Protein 5H6Z (pdb70)

Sequence (243 aa):
RIPVIRSPLEIRDTERKGRGVFALEPIPAQTCIEISPVLMFSKEEYEQHGQYTVLNEYTYVWSEGKQGLALGLGSMFNHDRHPNVYWKKDNRNNYISYYTLREIKTNEELCISYGDHLWFEDEAGHMTSMRIPVIRSPLEIRDTERKGRGVFALEPIPAQTCIEISPVLMFSKEEYEQHGQYTVLNEYTYVWSEGKQGLALGLGSMFNHDRHPNVYWKKDNRNNYISYYTLREIKTNEELCIS

Nearest PDB structures (foldseek):
  5ww0-assembly1_A  TM=1.005E+00  e=1.603E-22  Schizosaccharomyces pombe 972h-
  5ww0-assembly1_B  TM=9.669E-01  e=3.068E-19  Schizosaccharomyces pombe 972h-
  3kmj-assembly1_A  TM=9.095E-01  e=1.273E-08  Paramecium bursaria Chlorella virus 1
  3kma-assembly1_B  TM=8.980E-01  e=4.568E-08  Paramecium bursaria Chlorella virus 1
  2w5y-assembly1_A  TM=7.403E-01  e=9.181E-07  Homo sapiens

Solvent-accessible surface area: 12483 Å² total; per-residue (Å²): 154,14,68,40,58,161,14,31,2,7,4,35,15,38,106,173,159,33,54,3,0,34,0,78,85,80,3,88,53,131,42,32,0,8,40,0,3,0,4,36,0,48,129,116,32,26,98,90,40,0,63,118,4,38,0,95,99,72,22,13,56,0,13,134,35,56,24,0,0,0,0,9,8,1,11,10,7,56,77,55,202,146,36,6,3,65,15,85,1,6,58,206,44,47,27,0,3,0,42,0,91,94,83,0,121,63,89,34,51,0,12,9,45,154,43,63,58,90,152,19,81,67,156,166,74,177,104,55,84,55,141,27,73,30,57,50,12,34,6,28,5,64,102,13,156,193,78,30,64,0,0,25,0,67,93,76,4,85,49,127,52,33,2,13,52,0,2,2,14,36,0,48,101,115,26,22,80,100,40,0,63,125,8,30,0,76,126,60,24,23,110,11,50,142,36,52,25,0,0,0,6,8,40,3,11,6,9,17,124,61,216,143,42,6,3,78,79,124,68,54,94,186,34,46,10,0,18,0,53,0,82,95,102,0,135,77,92,32,33,0,5,2,80

Structure (mmCIF, N/CA/C/O backbone):
data_5H6Z
#
_entry.id   5H6Z
#
_cell.length_a   66.181
_cell.length_b   66.181
_cell.length_c   257.699
_cell.angle_alpha   90.00
_cell.angle_beta   90.00
_cell.angle_gamma   120.00
#
_symmetry.space_group_name_H-M   'P 65 2 2'
#
loop_
_entity.id
_entity.type
_entity.pdbx_description
1 polymer 'SET domain-containing protein 7'
2 non-polymer 'SULFATE ION'
3 non-polymer 'AMMONIUM ION'
4 non-polymer DI(HYDROXYETHYL)ETHER
5 water water
#
loop_
_atom_site.group_PDB
_atom_site.id
_atom_site.type_symbol
_atom_site.label_atom_id
_atom_site.label_alt_id
_atom_site.label_comp_id
_atom_site.label_asym_id
_atom_site.label_entity_id
_atom_site.label_seq_id
_atom_site.pdbx_PDB_ins_code
_atom_site.Cartn_x
_atom_site.Cartn_y
_atom_site.Cartn_z
_atom_site.occupancy
_atom_site.B_iso_or_equiv
_atom_site.auth_seq_id
_atom_site.auth_comp_id
_atom_site.auth_asym_id
_atom_site.auth_atom_id
_atom_site.pdbx_PDB_model_num
ATOM 1 N N . ARG A 1 8 ? -10.549 23.564 40.425 1.00 71.90 2 ARG A N 1
ATOM 2 C CA . ARG A 1 8 ? -10.434 24.001 39.010 1.00 66.73 2 ARG A CA 1
ATOM 3 C C . ARG A 1 8 ? -9.166 23.433 38.329 1.00 55.13 2 ARG A C 1
ATOM 4 O O . ARG A 1 8 ? -9.193 23.265 37.120 1.00 53.74 2 ARG A O 1
ATOM 12 N N . ILE A 1 9 ? -8.074 23.136 39.073 1.00 50.13 3 ILE A N 1
ATOM 13 C CA . ILE A 1 9 ? -6.855 22.433 38.481 1.00 44.22 3 ILE A CA 1
ATOM 14 C C . ILE A 1 9 ? -6.235 21.264 39.331 1.00 45.43 3 ILE A C 1
ATOM 15 O O . ILE A 1 9 ? -5.367 21.497 40.235 1.00 32.85 3 ILE A O 1
ATOM 20 N N . PRO A 1 10 ? -6.626 19.999 39.023 1.00 50.68 4 PRO A N 1
ATOM 21 C CA . PRO A 1 10 ? -6.055 18.839 39.756 1.00 54.82 4 PRO A CA 1
ATOM 22 C C . PRO A 1 10 ? -4.656 18.379 39.295 1.00 66.94 4 PRO A C 1
ATOM 23 O O . PRO A 1 10 ? -4.134 18.875 38.276 1.00 64.71 4 PRO A O 1
ATOM 27 N N . VAL A 1 11 ? -4.097 17.405 40.035 1.00 72.31 5 VAL A N 1
ATOM 28 C CA . VAL A 1 11 ? -2.929 16.593 39.589 1.00 72.89 5 VAL A CA 1
ATOM 29 C C . VAL A 1 11 ? -3.158 15.819 38.231 1.00 76.56 5 VAL A C 1
ATOM 30 O O . VAL A 1 11 ? -4.218 15.187 37.999 1.00 65.56 5 VAL A O 1
ATOM 34 N N . ILE A 1 12 ? -2.160 15.897 37.333 1.00 85.10 6 ILE A N 1
ATOM 35 C CA . ILE A 1 12 ? -2.226 15.255 35.989 1.00 86.96 6 ILE A CA 1
ATOM 36 C C . ILE A 1 12 ? -1.687 13.810 36.058 1.00 99.48 6 ILE A C 1
ATOM 37 O O . ILE A 1 12 ? -2.357 12.873 35.570 1.00 109.55 6 ILE A O 1
ATOM 42 N N . ARG A 1 13 ? -0.508 13.660 36.683 1.00 93.54 7 ARG A N 1
ATOM 43 C CA . ARG A 1 13 ? 0.120 12.358 37.056 1.00 83.29 7 ARG A CA 1
ATOM 44 C C . ARG A 1 13 ? 0.895 11.693 35.877 1.00 75.42 7 ARG A C 1
ATOM 45 O O . ARG A 1 13 ? 0.958 10.468 35.751 1.00 72.23 7 ARG A O 1
ATOM 53 N N . SER A 1 14 ? 1.531 12.541 35.054 1.00 72.11 8 SER A N 1
ATOM 54 C CA . SER A 1 14 ? 2.316 12.130 33.859 1.00 55.92 8 SER A CA 1
ATOM 55 C C . SER A 1 14 ? 3.810 11.780 34.187 1.00 50.11 8 SER A C 1
ATOM 56 O O . SER A 1 14 ? 4.385 12.284 35.219 1.00 46.65 8 SER A O 1
ATOM 59 N N . PRO A 1 15 ? 4.440 10.924 33.322 1.00 43.03 9 PRO A N 1
ATOM 60 C CA . PRO A 1 15 ? 5.755 10.306 33.453 1.00 37.58 9 PRO A CA 1
ATOM 61 C C . PRO A 1 15 ? 6.853 11.177 32.797 1.00 33.89 9 PRO A C 1
ATOM 62 O O . PRO A 1 15 ? 7.571 10.814 31.795 1.00 31.69 9 PRO A O 1
ATOM 66 N N . LEU A 1 16 ? 6.987 12.316 33.457 1.00 30.93 10 LEU A N 1
ATOM 67 C CA . LEU A 1 16 ? 7.937 13.353 33.161 1.00 34.23 10 LEU A CA 1
ATOM 68 C C . LEU A 1 16 ? 8.950 13.416 34.305 1.00 31.58 10 LEU A C 1
ATOM 69 O O . LEU A 1 16 ? 8.606 13.095 35.424 1.00 30.37 10 LEU A O 1
ATOM 74 N N . GLU A 1 17 ? 10.162 13.869 33.991 1.00 32.13 11 GLU A N 1
ATOM 75 C CA . GLU A 1 17 ? 11.118 14.368 34.985 1.00 30.83 11 GLU A CA 1
ATOM 76 C C . GLU A 1 17 ? 11.720 15.687 34.464 1.00 27.73 11 GLU A C 1
ATOM 77 O O . GLU A 1 17 ? 11.717 15.951 33.270 1.00 23.26 11 GLU A O 1
ATOM 83 N N . ILE A 1 18 ? 12.306 16.469 35.360 1.00 22.98 12 ILE A N 1
ATOM 84 C CA . ILE A 1 18 ? 13.125 17.581 34.979 1.00 23.76 12 ILE A CA 1
ATOM 85 C C . ILE A 1 18 ? 14.559 17.066 34.929 1.00 23.80 12 ILE A C 1
ATOM 86 O O . ILE A 1 18 ? 15.022 16.376 35.828 1.00 25.78 12 ILE A O 1
ATOM 91 N N . ARG A 1 19 ? 15.283 17.455 33.904 1.00 22.24 13 ARG A N 1
ATOM 92 C CA . ARG A 1 19 ? 16.692 17.324 33.918 1.00 22.89 13 ARG A CA 1
ATOM 93 C C . ARG A 1 19 ? 17.288 18.697 33.996 1.00 23.95 13 ARG A C 1
ATOM 94 O O . ARG A 1 19 ? 16.817 19.659 33.375 1.00 23.30 13 ARG A O 1
ATOM 102 N N . ASP A 1 20 ? 18.349 18.783 34.773 1.00 23.19 14 ASP A N 1
ATOM 103 C CA . ASP A 1 20 ? 18.894 20.048 35.232 1.00 22.55 14 ASP A CA 1
ATOM 104 C C . ASP A 1 20 ? 20.382 19.859 35.219 1.00 27.81 14 ASP A C 1
ATOM 105 O O . ASP A 1 20 ? 20.913 19.126 36.060 1.00 27.63 14 ASP A O 1
ATOM 110 N N . THR A 1 21 ? 21.033 20.502 34.243 1.00 27.94 15 THR A N 1
ATOM 111 C CA . THR A 1 21 ? 22.434 20.370 33.929 1.00 30.82 15 THR A CA 1
ATOM 112 C C . THR A 1 21 ? 23.122 21.706 34.008 1.00 33.63 15 THR A C 1
ATOM 113 O O . THR A 1 21 ? 22.493 22.778 33.790 1.00 32.09 15 THR A O 1
ATOM 117 N N . GLU A 1 22 ? 24.392 21.641 34.391 1.00 35.64 16 GLU A N 1
ATOM 118 C CA . GLU A 1 22 ? 25.273 22.817 34.434 1.00 44.37 16 GLU A CA 1
ATOM 119 C C . GLU A 1 22 ? 25.316 23.498 33.104 1.00 41.04 16 GLU A C 1
ATOM 120 O O . GLU A 1 22 ? 25.263 24.705 33.028 1.00 42.09 16 GLU A O 1
ATOM 126 N N . ARG A 1 23 ? 25.418 22.677 32.075 1.00 49.11 17 ARG A N 1
ATOM 127 C CA . ARG A 1 23 ? 25.535 23.131 30.708 1.00 60.02 17 ARG A CA 1
ATOM 128 C C . ARG A 1 23 ? 24.271 23.903 30.232 1.00 58.48 17 ARG A C 1
ATOM 129 O O . ARG A 1 23 ? 24.262 25.145 30.186 1.00 56.58 17 ARG A O 1
ATOM 137 N N . LYS A 1 24 ? 23.203 23.145 30.016 1.00 47.10 18 LYS A N 1
ATOM 138 C CA . LYS A 1 24 ? 22.041 23.548 29.271 1.00 46.13 18 LYS A CA 1
ATOM 139 C C . LYS A 1 24 ? 20.900 24.107 30.097 1.00 40.55 18 LYS A C 1
ATOM 140 O O . LYS A 1 24 ? 19.870 24.485 29.545 1.00 47.90 18 LYS A O 1
ATOM 146 N N . GLY A 1 25 ? 21.073 24.177 31.408 1.00 31.72 19 GLY A N 1
ATOM 147 C CA . GLY A 1 25 ? 19.966 24.420 32.331 1.00 29.03 19 GLY A CA 1
ATOM 148 C C . GLY A 1 25 ? 18.947 23.308 32.434 1.00 25.32 19 GLY A C 1
ATOM 149 O O . GLY A 1 25 ? 19.268 22.107 32.308 1.00 24.59 19 GLY A O 1
ATOM 150 N N . ARG A 1 26 ? 17.688 23.716 32.569 1.00 23.80 20 ARG A N 1
ATOM 151 C CA . ARG A 1 26 ? 16.603 22.806 32.852 1.00 23.72 20 ARG A CA 1
ATOM 152 C C . ARG A 1 26 ? 15.763 22.404 31.617 1.00 22.38 20 ARG A C 1
ATOM 153 O O . ARG A 1 26 ? 15.587 23.195 30.702 1.00 19.88 20 ARG A O 1
ATOM 161 N N . GLY A 1 27 ? 15.177 21.224 31.640 1.00 19.94 21 GLY A N 1
ATOM 162 C CA . GLY A 1 27 ? 14.351 20.686 30.526 1.00 18.05 21 GLY A CA 1
ATOM 163 C C . GLY A 1 27 ? 13.461 19.592 31.045 1.00 19.17 21 GLY A C 1
ATOM 164 O O . GLY A 1 27 ? 13.691 19.091 32.144 1.00 20.65 21 GLY A O 1
ATOM 165 N N . VAL A 1 28 ? 12.404 19.301 30.315 1.00 18.39 22 VAL A N 1
ATOM 166 C CA . VAL A 1 28 ? 11.374 18.329 30.686 1.00 20.94 22 VAL A CA 1
ATOM 167 C C . VAL A 1 28 ? 11.578 17.122 29.736 1.00 20.40 22 VAL A C 1
ATOM 168 O O . VAL A 1 28 ? 11.679 17.297 28.512 1.00 21.00 22 VAL A O 1
ATOM 172 N N . PHE A 1 29 ? 11.649 15.939 30.318 1.00 20.67 23 PHE A N 1
ATOM 173 C CA . PHE A 1 29 ? 12.020 14.708 29.625 1.00 22.13 23 PHE A CA 1
ATOM 174 C C . PHE A 1 29 ? 11.051 13.588 29.938 1.00 24.49 23 PHE A C 1
ATOM 175 O O . PHE A 1 29 ? 10.458 13.555 30.985 1.00 23.88 23 PHE A O 1
ATOM 183 N N . ALA A 1 30 ? 10.846 12.705 28.946 1.00 29.70 24 ALA A N 1
ATOM 184 C CA . ALA A 1 30 ? 9.942 11.597 29.071 1.00 29.51 24 ALA A CA 1
ATOM 185 C C . ALA A 1 30 ? 10.639 10.428 29.834 1.00 29.57 24 ALA A C 1
ATOM 186 O O . ALA A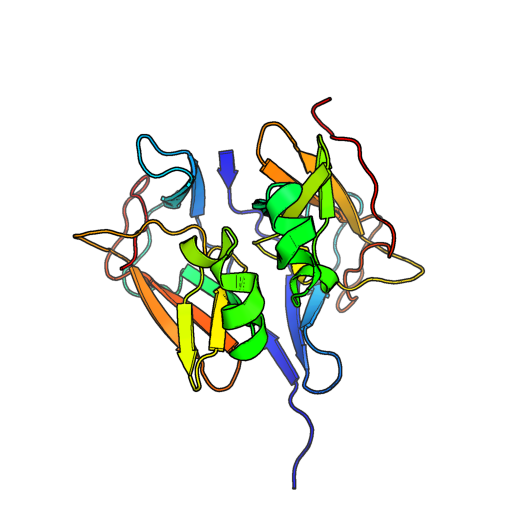 1 30 ? 11.706 9.936 29.391 1.00 30.82 24 ALA A O 1
ATOM 188 N N . LEU A 1 31 ? 9.983 9.979 30.893 1.00 32.71 25 LEU A N 1
ATOM 189 C CA . LEU A 1 31 ? 10.437 8.770 31.620 1.00 40.57 25 LEU A CA 1
ATOM 190 C C . LEU A 1 31 ? 10.179 7.484 30.807 1.00 46.37 25 LEU A C 1
ATOM 191 O O . LEU A 1 31 ? 10.952 6.514 30.879 1.00 44.65 25 LEU A O 1
ATOM 196 N N . GLU A 1 32 ? 9.108 7.508 30.032 1.00 45.40 26 GLU A N 1
ATOM 197 C CA . GLU A 1 32 ? 8.607 6.349 29.314 1.00 45.63 26 GLU A CA 1
ATOM 198 C C . GLU A 1 32 ? 7.785 6.815 28.110 1.00 46.59 26 GLU A C 1
ATOM 199 O O . GLU A 1 32 ? 7.465 8.002 28.048 1.00 39.85 26 GLU A O 1
ATOM 205 N N . PRO A 1 33 ? 7.413 5.887 27.184 1.00 46.81 27 PRO A N 1
ATOM 206 C CA . PRO A 1 33 ? 6.684 6.312 25.996 1.00 45.45 27 PRO A CA 1
ATOM 207 C C . PRO A 1 33 ? 5.380 7.028 26.349 1.00 36.10 27 PRO A C 1
ATOM 208 O O . PRO A 1 33 ? 4.727 6.612 27.276 1.00 36.28 27 PRO A O 1
ATOM 212 N N . ILE A 1 34 ? 5.035 8.111 25.638 1.00 35.57 28 ILE A N 1
ATOM 213 C CA . ILE A 1 34 ? 3.763 8.827 25.883 1.00 32.75 28 ILE A CA 1
ATOM 214 C C . ILE A 1 34 ? 2.928 8.865 24.609 1.00 30.56 28 ILE A C 1
ATOM 215 O O . ILE A 1 34 ? 3.456 9.224 23.560 1.00 30.34 28 ILE A O 1
ATOM 220 N N . PRO A 1 35 ? 1.646 8.506 24.691 1.00 33.89 29 PRO A N 1
ATOM 221 C CA . PRO A 1 35 ? 0.796 8.567 23.467 1.00 33.91 29 PRO A CA 1
ATOM 222 C C . PRO A 1 35 ? 0.573 9.975 22.963 1.00 33.76 29 PRO A C 1
ATOM 223 O O . PRO A 1 35 ? 0.559 10.936 23.751 1.00 30.78 29 PRO A O 1
ATOM 227 N N . ALA A 1 36 ? 0.368 10.066 21.658 1.00 32.15 30 ALA A N 1
ATOM 228 C CA . ALA A 1 36 ? -0.003 11.301 21.021 1.00 33.40 30 ALA A CA 1
ATOM 229 C C . ALA A 1 36 ? -1.256 11.907 21.672 1.00 32.83 30 ALA A C 1
ATOM 230 O O . ALA A 1 36 ? -2.191 11.183 22.107 1.00 32.25 30 ALA A O 1
ATOM 232 N N . GLN A 1 37 ? -1.264 13.241 21.688 1.00 29.72 31 GLN A N 1
ATOM 233 C CA . GLN A 1 37 ? -2.365 14.055 22.241 1.00 34.36 31 GLN A CA 1
ATOM 234 C C . GLN A 1 37 ? -2.746 13.814 23.695 1.00 31.45 31 GLN A C 1
ATOM 235 O O . GLN A 1 37 ? -3.895 14.009 24.087 1.00 33.40 31 GLN A O 1
ATOM 241 N N . THR A 1 38 ? -1.767 13.408 24.474 1.00 31.18 32 THR A N 1
ATOM 242 C CA . THR A 1 38 ? -1.908 13.247 25.910 1.00 31.82 32 THR A CA 1
ATOM 243 C C . THR A 1 38 ? -1.644 14.619 26.564 1.00 29.44 32 THR A C 1
ATOM 244 O O . THR A 1 38 ? -0.607 15.227 26.299 1.00 25.65 32 THR A O 1
ATOM 248 N N . CYS A 1 39 ? -2.565 15.079 27.396 1.00 26.43 33 CYS A N 1
ATOM 249 C CA . CYS A 1 39 ? -2.337 16.265 28.240 1.00 28.31 33 CYS A CA 1
ATOM 250 C C . CYS A 1 39 ? -1.253 15.928 29.264 1.00 28.64 33 CYS A C 1
ATOM 251 O O . CYS A 1 39 ? -1.483 15.081 30.135 1.00 31.41 33 CYS A O 1
ATOM 254 N N . ILE A 1 40 ? -0.071 16.525 29.154 1.00 22.40 34 ILE A N 1
ATOM 255 C CA . ILE A 1 40 ? 1.007 16.200 30.082 1.00 23.41 34 ILE A CA 1
ATOM 256 C C . ILE A 1 40 ? 1.181 17.192 31.235 1.00 22.69 34 ILE A C 1
ATOM 257 O O . ILE A 1 40 ? 1.941 16.929 32.138 1.00 23.49 34 ILE A O 1
ATOM 262 N N . GLU A 1 41 ? 0.537 18.356 31.149 1.00 22.63 35 GLU A N 1
ATOM 263 C CA . GLU A 1 41 ? 0.691 19.429 32.138 1.00 20.44 35 GLU A CA 1
ATOM 264 C C . GLU A 1 41 ? -0.418 20.469 32.009 1.00 21.19 35 GLU A C 1
ATOM 265 O O . GLU A 1 41 ? -0.948 20.750 30.900 1.00 19.91 35 GLU A O 1
ATOM 271 N N . ILE A 1 42 ? -0.868 20.966 33.165 1.00 20.93 36 ILE A N 1
ATOM 272 C CA . ILE A 1 42 ? -1.787 22.104 33.205 1.00 21.62 36 ILE A CA 1
ATOM 273 C C . ILE A 1 42 ? -1.181 23.116 34.180 1.00 21.17 36 ILE A C 1
ATOM 274 O O . ILE A 1 42 ? -1.080 22.885 35.381 1.00 21.11 36 ILE A O 1
ATOM 279 N N . SER A 1 43 ? -0.730 24.246 33.658 1.00 17.86 37 SER A N 1
ATOM 280 C CA . SER A 1 43 ? 0.080 25.163 34.429 1.00 17.13 37 SER A CA 1
ATOM 281 C C . SER A 1 43 ? -0.797 26.362 34.764 1.00 17.85 37 SER A C 1
ATOM 282 O O . SER A 1 43 ? -1.241 27.077 33.857 1.00 17.21 37 SER A O 1
ATOM 285 N N . PRO A 1 44 ? -0.979 26.667 36.047 1.00 18.75 38 PRO A N 1
ATOM 286 C CA . PRO A 1 44 ? -1.520 27.990 36.360 1.00 19.45 38 PRO A CA 1
ATOM 287 C C . PRO A 1 44 ? -0.661 29.128 35.897 1.00 18.05 38 PRO A C 1
ATOM 288 O O . PRO A 1 44 ? 0.546 29.024 35.963 1.00 16.60 38 PRO A O 1
ATOM 292 N N . VAL A 1 45 ? -1.299 30.230 35.532 1.00 17.48 39 VAL A N 1
ATOM 293 C CA . VAL A 1 45 ? -0.585 31.398 35.040 1.00 16.48 39 VAL A CA 1
ATOM 294 C C . VAL A 1 45 ? -0.464 32.510 36.096 1.00 16.88 39 VAL A C 1
ATOM 295 O O . VAL A 1 45 ? -1.452 32.875 36.752 1.00 15.66 39 VAL A O 1
ATOM 299 N N . LEU A 1 46 ? 0.734 33.058 36.244 1.00 15.50 40 LEU A N 1
ATOM 300 C CA . LEU A 1 46 ? 0.885 34.332 36.913 1.00 16.82 40 LEU A CA 1
ATOM 301 C C . LEU A 1 46 ? 0.749 35.471 35.899 1.00 16.75 40 LEU A C 1
ATOM 302 O O . LEU A 1 46 ? 1.573 35.586 34.975 1.00 13.40 40 LEU A O 1
ATOM 307 N N . MET A 1 47 ? -0.272 36.320 36.062 1.00 15.94 41 MET A N 1
ATOM 308 C CA . MET A 1 47 ? -0.539 37.369 35.092 1.00 15.70 41 MET A CA 1
ATOM 309 C C . MET A 1 47 ? 0.097 38.690 35.447 1.00 16.53 41 MET A C 1
ATOM 310 O O . MET A 1 47 ? -0.048 39.158 36.571 1.00 16.62 41 MET A O 1
ATOM 315 N N . PHE A 1 48 ? 0.726 39.328 34.458 1.00 16.01 42 PHE A N 1
ATOM 316 C CA . PHE A 1 48 ? 1.259 40.692 34.533 1.00 16.44 42 PHE A CA 1
ATOM 317 C C . PHE A 1 48 ? 0.378 41.594 33.657 1.00 17.82 42 PHE A C 1
ATOM 318 O O . PHE A 1 48 ? -0.070 41.207 32.578 1.00 15.49 42 PHE A O 1
ATOM 326 N N . SER A 1 49 ? 0.088 42.801 34.152 1.00 18.12 43 SER A N 1
ATOM 327 C CA . SER A 1 49 ? -0.584 43.773 33.351 1.00 17.45 43 SER A CA 1
ATOM 328 C C . SER A 1 49 ? 0.363 44.163 32.217 1.00 16.83 43 SER A C 1
ATOM 329 O O . SER A 1 49 ? 1.585 44.095 32.305 1.00 16.39 43 SER A O 1
ATOM 332 N N . LYS A 1 50 ? -0.233 44.692 31.178 1.00 16.05 44 LYS A N 1
ATOM 333 C CA . LYS A 1 50 ? 0.498 45.160 30.046 1.00 18.90 44 LYS A CA 1
ATOM 334 C C . LYS A 1 50 ? 1.448 46.200 30.507 1.00 15.79 44 LYS A C 1
ATOM 335 O O . LYS A 1 50 ? 2.598 46.178 30.152 1.00 17.04 44 LYS A O 1
ATOM 341 N N . GLU A 1 51 ? 0.968 47.172 31.284 1.00 16.42 45 GLU A N 1
ATOM 342 C CA . GLU A 1 51 ? 1.847 48.272 31.707 1.00 17.25 45 GLU A CA 1
ATOM 343 C C . GLU A 1 51 ? 3.018 47.814 32.570 1.00 15.93 45 GLU A C 1
ATOM 344 O O . GLU A 1 51 ? 4.092 48.257 32.394 1.00 17.56 45 GLU A O 1
ATOM 350 N N . GLU A 1 52 ? 2.783 46.963 33.531 1.00 16.40 46 GLU A N 1
ATOM 351 C CA . GLU A 1 52 ? 3.866 46.516 34.368 1.00 17.35 46 GLU A CA 1
ATOM 352 C C . GLU A 1 52 ? 4.881 45.643 33.602 1.00 16.44 46 GLU A C 1
ATOM 353 O O . GLU A 1 52 ? 6.055 45.666 33.947 1.00 16.22 46 GLU A O 1
ATOM 359 N N . TYR A 1 53 ? 4.445 44.886 32.605 1.00 14.67 47 TYR A N 1
ATOM 360 C CA . TYR A 1 53 ? 5.412 44.087 31.841 1.00 15.23 47 TYR A CA 1
ATOM 361 C C . TYR A 1 53 ? 6.230 45.002 30.906 1.00 14.72 47 TYR A C 1
ATOM 362 O O . TYR A 1 53 ? 7.465 44.893 30.824 1.00 15.04 47 TYR A O 1
ATOM 371 N N . GLU A 1 54 ? 5.557 45.985 30.286 1.00 15.38 48 GLU A N 1
ATOM 372 C CA . GLU A 1 54 ? 6.248 46.954 29.399 1.00 17.43 48 GLU A CA 1
ATOM 373 C C . GLU A 1 54 ? 7.225 47.821 30.180 1.00 16.10 48 GLU A C 1
ATOM 374 O O . GLU A 1 54 ? 8.350 48.101 29.702 1.00 14.17 48 GLU A O 1
ATOM 380 N N . GLN A 1 55 ? 6.776 48.314 31.338 1.00 15.46 49 GLN A N 1
ATOM 381 C CA . GLN A 1 55 ? 7.679 49.166 32.143 1.00 16.46 49 GLN A CA 1
ATOM 382 C C . GLN A 1 55 ? 8.766 48.405 32.847 1.00 17.36 49 GLN A C 1
ATOM 383 O O . GLN A 1 55 ? 9.852 48.951 33.020 1.00 16.79 49 GLN A O 1
ATOM 389 N N . HIS A 1 56 ? 8.492 47.168 33.283 1.00 15.61 50 HIS A N 1
ATOM 390 C CA . HIS A 1 56 ? 9.433 46.473 34.177 1.00 17.00 50 HIS A CA 1
ATOM 391 C C . HIS A 1 56 ? 9.713 44.974 33.888 1.00 16.63 50 HIS A C 1
ATOM 392 O O . HIS A 1 56 ? 10.862 44.577 33.736 1.00 16.31 50 HIS A O 1
ATOM 399 N N . GLY A 1 57 ? 8.646 44.183 33.770 1.00 15.91 51 GLY A N 1
ATOM 400 C CA . GLY A 1 57 ? 8.733 42.759 33.614 1.00 16.33 51 GLY A CA 1
ATOM 401 C C . GLY A 1 57 ? 9.608 42.307 32.450 1.00 15.61 51 GLY A 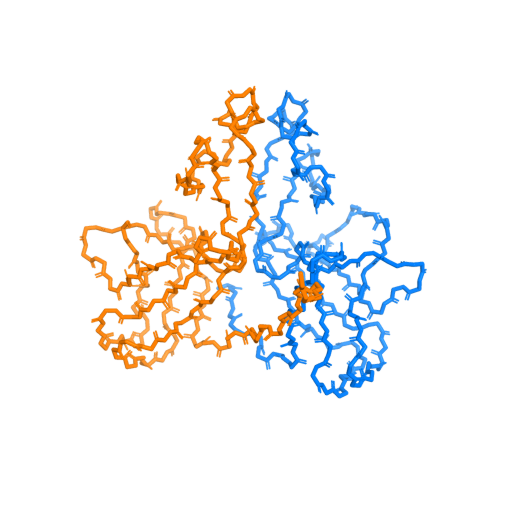C 1
ATOM 402 O O . GLY A 1 57 ? 10.418 41.360 32.601 1.00 14.50 51 GLY A O 1
ATOM 403 N N . GLN A 1 58 ? 9.500 43.011 31.328 1.00 15.77 52 GLN A N 1
ATOM 404 C CA . GLN A 1 58 ? 10.307 42.690 30.119 1.00 17.81 52 GLN A CA 1
ATOM 405 C C . GLN A 1 58 ? 11.796 42.847 30.284 1.00 18.09 52 GLN A C 1
ATOM 406 O O . GLN A 1 58 ? 12.586 42.236 29.531 1.00 14.53 52 GLN A O 1
ATOM 412 N N . TYR A 1 59 ? 12.224 43.580 31.317 1.00 16.80 53 TYR A N 1
ATOM 413 C CA . TYR A 1 59 ? 13.627 43.826 31.515 1.00 15.81 53 TYR A CA 1
ATOM 414 C C . TYR A 1 59 ? 14.178 42.915 32.550 1.00 19.34 53 TYR A C 1
ATOM 415 O O . TYR A 1 59 ? 15.230 43.197 33.109 1.00 19.52 53 TYR A O 1
ATOM 424 N N . THR A 1 60 ? 13.450 41.840 32.863 1.00 18.97 54 THR A N 1
ATOM 425 C CA . THR A 1 60 ? 13.922 40.787 33.741 1.00 19.44 54 THR A CA 1
ATOM 426 C C . THR A 1 60 ? 14.069 39.479 33.000 1.00 16.46 54 THR A C 1
ATOM 427 O O . THR A 1 60 ? 13.635 39.381 31.880 1.00 16.44 54 THR A O 1
ATOM 431 N N . VAL A 1 61 ? 14.500 38.443 33.695 1.00 16.10 55 VAL A N 1
ATOM 432 C CA . VAL A 1 61 ? 14.529 37.155 33.098 1.00 17.62 55 VAL A CA 1
ATOM 433 C C . VAL A 1 61 ? 13.150 36.630 32.747 1.00 17.45 55 VAL A C 1
ATOM 434 O O . VAL A 1 61 ? 13.062 35.647 32.036 1.00 16.03 55 VAL A O 1
ATOM 438 N N . LEU A 1 62 ? 12.059 37.233 33.224 1.00 16.92 56 LEU A N 1
ATOM 439 C CA . LEU A 1 62 ? 10.734 36.873 32.695 1.00 17.83 56 LEU A CA 1
ATOM 440 C C . LEU A 1 62 ? 10.680 36.851 31.184 1.00 18.25 56 LEU A C 1
ATOM 441 O O . LEU A 1 62 ? 9.898 36.041 30.583 1.00 17.09 56 LEU A O 1
ATOM 446 N N . ASN A 1 63 ? 11.492 37.708 30.522 1.00 19.09 57 ASN A N 1
ATOM 447 C CA . ASN A 1 63 ? 11.478 37.775 29.060 1.00 20.10 57 ASN A CA 1
ATOM 448 C C . ASN A 1 63 ? 11.870 36.501 28.347 1.00 17.53 57 ASN A C 1
ATOM 449 O O . ASN A 1 63 ? 11.567 36.395 27.187 1.00 17.87 57 ASN A O 1
ATOM 454 N N . GLU A 1 64 ? 12.475 35.553 29.043 1.00 16.21 58 GLU A N 1
ATOM 455 C CA . GLU A 1 64 ? 12.824 34.256 28.489 1.00 16.56 58 GLU A CA 1
ATOM 456 C C . GLU A 1 64 ? 11.655 33.352 28.431 1.00 17.95 58 GLU A C 1
ATOM 457 O O . GLU A 1 64 ? 11.701 32.441 27.665 1.00 18.41 58 GLU A O 1
ATOM 463 N N . TYR A 1 65 ? 10.600 33.562 29.233 1.00 16.52 59 TYR A N 1
ATOM 464 C CA . TYR A 1 65 ? 9.655 32.516 29.459 1.00 16.42 59 TYR A CA 1
ATOM 465 C C . TYR A 1 65 ? 8.206 32.855 29.216 1.00 17.10 59 TYR A C 1
ATOM 466 O O . TYR A 1 65 ? 7.415 31.949 28.972 1.00 17.46 59 TYR A O 1
ATOM 475 N N . THR A 1 66 ? 7.844 34.123 29.245 1.00 14.30 60 THR A N 1
ATOM 476 C CA . THR A 1 66 ? 6.425 34.507 29.325 1.00 14.93 60 THR A CA 1
ATOM 477 C C . THR A 1 66 ? 5.725 34.344 27.995 1.00 14.54 60 THR A C 1
ATOM 478 O O . THR A 1 66 ? 6.349 34.241 26.955 1.00 13.06 60 THR A O 1
ATOM 482 N N . TYR A 1 67 ? 4.395 34.271 28.085 1.00 13.90 61 TYR A N 1
ATOM 483 C CA . TYR A 1 67 ? 3.519 34.154 26.953 1.00 13.73 61 TYR A CA 1
ATOM 484 C C . TYR A 1 67 ? 2.673 35.385 26.819 1.00 14.89 61 TYR A C 1
ATOM 485 O O . TYR A 1 67 ? 2.238 35.942 27.837 1.00 16.05 61 TYR A O 1
ATOM 494 N N . VAL A 1 68 ? 2.307 35.752 25.610 1.00 14.37 62 VAL A N 1
ATOM 495 C CA . VAL A 1 68 ? 1.378 36.849 25.389 1.00 14.90 62 VAL A CA 1
ATOM 496 C C . VAL A 1 68 ? -0.049 36.458 25.857 1.00 16.95 62 VAL A C 1
ATOM 497 O O . VAL A 1 68 ? -0.497 35.287 25.684 1.00 15.55 62 VAL A O 1
ATOM 501 N N . TRP A 1 69 ? -0.757 37.423 26.461 1.00 16.08 63 TRP A N 1
ATOM 502 C CA . TRP A 1 69 ? -2.150 37.161 26.859 1.00 17.97 63 TRP A CA 1
ATOM 503 C C . TRP A 1 69 ? -3.109 38.207 26.298 1.00 18.84 63 TRP A C 1
ATOM 504 O O . TRP A 1 69 ? -2.707 39.088 25.603 1.00 17.33 63 TRP A O 1
ATOM 515 N N . SER A 1 70 ? -4.382 38.077 26.595 1.00 21.54 64 SER A N 1
ATOM 516 C CA . SER A 1 70 ? -5.358 39.029 26.054 1.00 23.99 64 SER A CA 1
ATOM 517 C C . SER A 1 70 ? -5.103 40.366 26.583 1.00 24.06 64 SER A C 1
ATOM 518 O O . SER A 1 70 ? -4.540 40.512 27.705 1.00 21.05 64 SER A O 1
ATOM 521 N N . GLU A 1 71 ? -5.510 41.346 25.760 1.00 26.11 65 GLU A N 1
ATOM 522 C CA . GLU A 1 71 ? -5.316 42.788 25.963 1.00 30.44 65 GLU A CA 1
ATOM 523 C C . GLU A 1 71 ? -3.863 43.235 26.237 1.00 28.41 65 GLU A C 1
ATOM 524 O O . GLU A 1 71 ? -3.600 44.240 26.894 1.00 26.67 65 GLU A O 1
ATOM 530 N N . GLY A 1 72 ? -2.929 42.473 25.698 1.00 26.97 66 GLY A N 1
ATOM 531 C CA . GLY A 1 72 ? -1.508 42.751 25.867 1.00 24.05 66 GLY A CA 1
ATOM 532 C C . GLY A 1 72 ? -0.949 42.490 27.248 1.00 22.08 66 GLY A C 1
ATOM 533 O O . GLY A 1 72 ? 0.220 42.842 27.523 1.00 22.48 66 GLY A O 1
ATOM 534 N N . LYS A 1 73 ? -1.738 41.842 28.119 1.00 19.82 67 LYS A N 1
ATOM 535 C CA . LYS A 1 73 ? -1.206 41.279 29.365 1.00 18.46 67 LYS A CA 1
ATOM 536 C C . LYS A 1 73 ? -0.185 40.197 29.024 1.00 17.11 67 LYS A C 1
ATOM 537 O O . LYS A 1 73 ? -0.085 39.774 27.866 1.00 16.85 67 LYS A O 1
ATOM 543 N N . GLN A 1 74 ? 0.548 39.743 30.055 1.00 16.72 68 GLN A N 1
ATOM 544 C CA . GLN A 1 74 ? 1.620 38.814 29.788 1.00 16.47 68 GLN A CA 1
ATOM 545 C C . GLN A 1 74 ? 1.572 37.814 30.938 1.00 15.66 68 GLN A C 1
ATOM 546 O O . GLN A 1 74 ? 1.502 38.173 32.113 1.00 14.68 68 GLN A O 1
ATOM 552 N N . GLY A 1 75 ? 1.583 36.545 30.571 1.00 14.10 69 GLY A N 1
ATOM 553 C CA . GLY A 1 75 ? 1.517 35.416 31.514 1.00 14.32 69 GLY A CA 1
ATOM 554 C C . GLY A 1 75 ? 2.789 34.643 31.703 1.00 14.88 69 GLY A C 1
ATOM 555 O O . GLY A 1 75 ? 3.486 34.299 30.708 1.00 14.19 69 GLY A O 1
ATOM 556 N N . LEU A 1 76 ? 3.083 34.286 32.958 1.00 15.05 70 LEU A N 1
ATOM 557 C CA . LEU A 1 76 ? 4.179 33.325 33.283 1.00 14.39 70 LEU A CA 1
ATOM 558 C C . LEU A 1 76 ? 3.570 32.014 33.705 1.00 14.70 70 LEU A C 1
ATOM 559 O O . LEU A 1 76 ? 2.820 31.968 34.635 1.00 14.92 70 LEU A O 1
ATOM 564 N N . ALA A 1 77 ? 3.857 30.952 32.975 1.00 15.25 71 ALA A N 1
ATOM 565 C CA . ALA A 1 77 ? 3.413 29.653 33.366 1.00 16.54 71 ALA A CA 1
ATOM 566 C C . ALA A 1 77 ? 4.204 29.123 34.586 1.00 16.93 71 ALA A C 1
ATOM 567 O O . ALA A 1 77 ? 5.430 28.940 34.523 1.00 15.97 71 ALA A O 1
ATOM 569 N N . LEU A 1 78 ? 3.448 28.838 35.652 1.00 18.20 72 LEU A N 1
ATOM 570 C CA . LEU A 1 78 ? 3.958 28.168 36.822 1.00 19.59 72 LEU A CA 1
ATOM 571 C C . LEU A 1 78 ? 3.891 26.689 36.507 1.00 19.39 72 LEU A C 1
ATOM 572 O O . LEU A 1 78 ? 3.979 26.312 35.341 1.00 19.55 72 LEU A O 1
ATOM 577 N N . GLY A 1 79 ? 3.739 25.802 37.498 1.00 22.06 73 GLY A N 1
ATOM 578 C CA . GLY A 1 79 ? 3.840 24.335 37.191 1.00 19.22 73 GLY A CA 1
ATOM 579 C C . GLY A 1 79 ? 5.137 24.064 36.437 1.00 19.86 73 GLY A C 1
ATOM 580 O O . GLY A 1 79 ? 6.132 24.672 36.724 1.00 21.27 73 GLY A O 1
ATOM 581 N N . LEU A 1 80 ? 5.113 23.206 35.420 1.00 19.64 74 LEU A N 1
ATOM 582 C CA . LEU A 1 80 ? 6.245 22.925 34.566 1.00 23.29 74 LEU A CA 1
ATOM 583 C C . LEU A 1 80 ? 6.356 23.758 33.310 1.00 21.75 74 LEU A C 1
ATOM 584 O O . LEU A 1 80 ? 7.292 23.588 32.538 1.00 23.59 74 LEU A O 1
ATOM 589 N N . GLY A 1 81 ? 5.338 24.552 33.030 1.00 20.98 75 GLY A N 1
ATOM 590 C CA . GLY A 1 81 ? 5.211 25.172 31.763 1.00 19.89 75 GLY A CA 1
ATOM 591 C C . GLY A 1 81 ? 6.381 26.016 31.267 1.00 20.34 75 GLY A C 1
ATOM 592 O O . GLY A 1 81 ? 6.735 25.900 30.096 1.00 23.82 75 GLY A O 1
ATOM 593 N N . SER A 1 82 ? 7.034 26.759 32.160 1.00 16.69 76 SER A N 1
ATOM 594 C CA . SER A 1 82 ? 8.231 27.537 31.824 1.00 17.06 76 SER A CA 1
ATOM 595 C C . SER A 1 82 ? 9.504 26.696 31.666 1.00 21.74 76 SER A C 1
ATOM 596 O O . SER A 1 82 ? 10.526 27.199 31.204 1.00 22.15 76 SER A O 1
ATOM 599 N N . MET A 1 83 ? 9.433 25.413 31.964 1.00 19.97 77 MET A N 1
ATOM 600 C CA . MET A 1 83 ? 10.581 24.535 31.874 1.00 23.19 77 MET A CA 1
ATOM 601 C C . MET A 1 83 ? 10.774 23.876 30.521 1.00 19.61 77 MET A C 1
ATOM 602 O O . MET A 1 83 ? 11.881 23.416 30.226 1.00 19.81 77 MET A O 1
ATOM 607 N N . PHE A 1 84 ? 9.721 23.812 29.692 1.00 19.54 78 PHE A N 1
ATOM 608 C CA . PHE A 1 84 ? 9.889 23.207 28.362 1.00 19.19 78 PHE A CA 1
ATOM 609 C C . PHE A 1 84 ? 10.873 24.091 27.546 1.00 19.93 78 PHE A C 1
ATOM 610 O O . PHE A 1 84 ? 10.718 25.310 27.489 1.00 17.24 78 PHE A O 1
ATOM 618 N N . ASN A 1 85 ? 11.895 23.491 26.900 1.00 19.46 79 ASN A N 1
ATOM 619 C CA . ASN A 1 85 ? 12.673 24.239 25.940 1.00 19.25 79 ASN A CA 1
ATOM 620 C C . ASN A 1 85 ? 11.972 24.328 24.583 1.00 19.65 79 ASN A C 1
ATOM 621 O O . ASN A 1 85 ? 10.937 23.687 24.345 1.00 16.21 79 ASN A O 1
ATOM 626 N N . HIS A 1 86 ? 12.522 25.196 23.731 1.00 21.44 80 HIS A N 1
ATOM 627 C CA . HIS A 1 86 ? 12.065 25.371 22.362 1.00 22.33 80 HIS A CA 1
ATOM 628 C C . HIS A 1 86 ? 12.950 24.538 21.423 1.00 26.17 80 HIS A C 1
ATOM 629 O O . HIS A 1 86 ? 14.149 24.343 21.679 1.00 23.97 80 HIS A O 1
ATOM 636 N N . ASP A 1 87 ? 12.310 24.074 20.361 1.00 22.84 81 ASP A N 1
ATOM 637 C CA . ASP A 1 87 ? 12.963 23.341 19.307 1.00 27.71 81 ASP A CA 1
ATOM 638 C C . ASP A 1 87 ? 12.305 23.704 17.968 1.00 27.16 81 ASP A C 1
ATOM 639 O O . ASP A 1 87 ? 11.098 24.120 17.884 1.00 20.67 81 ASP A O 1
ATOM 644 N N . ARG A 1 88 ? 13.074 23.463 16.919 1.00 26.54 82 ARG A N 1
ATOM 645 C CA . ARG A 1 88 ? 12.645 23.602 15.546 1.00 27.34 82 ARG A CA 1
ATOM 646 C C . ARG A 1 88 ? 11.569 22.568 15.233 1.00 28.82 82 ARG A C 1
ATOM 647 O O . ARG A 1 88 ? 10.696 22.826 14.478 1.00 27.96 82 ARG A O 1
ATOM 655 N N . HIS A 1 89 ? 11.706 21.371 15.783 1.00 26.69 83 HIS A N 1
ATOM 656 C CA . HIS A 1 89 ? 10.715 20.301 15.582 1.00 33.38 83 HIS A CA 1
ATOM 657 C C . HIS A 1 89 ? 10.011 19.948 16.870 1.00 26.89 83 HIS A C 1
ATOM 658 O O . HIS A 1 89 ? 10.242 18.909 17.378 1.00 28.67 83 HIS A O 1
ATOM 665 N N . PRO A 1 90 ? 9.118 20.815 17.389 1.00 26.36 84 PRO A N 1
ATOM 666 C CA . PRO A 1 90 ? 8.534 20.532 18.702 1.00 22.65 84 PRO A CA 1
ATOM 667 C C . PRO A 1 90 ? 7.698 19.297 18.741 1.00 23.95 84 PRO A C 1
ATOM 668 O O . PRO A 1 90 ? 7.110 18.944 17.745 1.00 23.92 84 PRO A O 1
ATOM 672 N N . ASN A 1 91 ? 7.625 18.650 19.893 1.00 21.75 85 ASN A N 1
ATOM 673 C CA . ASN A 1 91 ? 6.694 17.496 20.128 1.00 20.31 85 ASN A CA 1
ATOM 674 C C . ASN A 1 91 ? 5.616 17.787 21.146 1.00 17.09 85 ASN A C 1
ATOM 675 O O . ASN A 1 91 ? 4.862 16.909 21.555 1.00 20.25 85 ASN A O 1
ATOM 680 N N . VAL A 1 92 ? 5.511 19.034 21.558 1.00 17.95 86 VAL A N 1
ATOM 681 C CA . VAL A 1 92 ? 4.445 19.453 22.464 1.00 16.73 86 VAL A CA 1
ATOM 682 C C . VAL A 1 92 ? 3.764 20.666 21.897 1.00 18.47 86 VAL A C 1
ATOM 683 O O . VAL A 1 92 ? 4.466 21.543 21.345 1.00 18.50 86 VAL A O 1
ATOM 687 N N . TYR A 1 93 ? 2.439 20.745 22.034 1.00 18.07 87 TYR A N 1
ATOM 688 C CA . TYR A 1 93 ? 1.670 21.959 21.715 1.00 18.98 87 TYR A CA 1
ATOM 689 C C . TYR A 1 93 ? 0.879 22.322 22.955 1.00 17.54 87 TYR A C 1
ATOM 690 O O . TYR A 1 93 ? 0.793 21.541 23.914 1.00 16.54 87 TYR A O 1
ATOM 699 N N . TRP A 1 94 ? 0.314 23.516 22.948 1.00 15.60 88 TRP A N 1
ATOM 700 C CA . TRP A 1 94 ? -0.345 24.060 24.104 1.00 16.63 88 TRP A CA 1
ATOM 701 C C . TRP A 1 94 ? -1.594 24.836 23.786 1.00 16.87 88 TRP A C 1
ATOM 702 O O . TRP A 1 94 ? -1.781 25.372 22.698 1.00 18.31 88 TRP A O 1
ATOM 713 N N . LYS A 1 95 ? -2.427 24.943 24.773 1.00 18.75 89 LYS A N 1
ATOM 714 C CA . LYS A 1 95 ? -3.622 25.755 24.690 1.00 19.52 89 LYS A CA 1
ATOM 715 C C . LYS A 1 95 ? -3.782 26.694 25.907 1.00 17.31 89 LYS A C 1
ATOM 716 O O . LYS A 1 95 ? -3.708 26.269 27.056 1.00 17.58 89 LYS A O 1
ATOM 722 N N . LYS A 1 96 ? -4.131 27.946 25.639 1.00 15.83 90 LYS A N 1
ATOM 723 C CA . LYS A 1 96 ? -4.286 28.945 26.677 1.00 18.75 90 LYS A CA 1
ATOM 724 C C . LYS A 1 96 ? -5.774 29.023 27.070 1.00 20.35 90 LYS A C 1
ATOM 725 O O . LYS A 1 96 ? -6.662 28.985 26.199 1.00 22.40 90 LYS A O 1
ATOM 731 N N . ASP A 1 97 ? -6.038 29.097 28.349 1.00 20.15 91 ASP A N 1
ATOM 732 C CA . ASP A 1 97 ? -7.413 29.166 28.837 1.00 23.11 91 ASP A CA 1
ATOM 733 C C . ASP A 1 97 ? -7.567 30.473 29.575 1.00 21.70 91 ASP A C 1
ATOM 734 O O . ASP A 1 97 ? -6.967 30.656 30.582 1.00 19.75 91 ASP A O 1
ATOM 739 N N . ASN A 1 98 ? -8.331 31.386 29.011 1.00 20.61 92 ASN A N 1
ATOM 740 C CA . ASN A 1 98 ? -8.457 32.741 29.507 1.00 26.38 92 ASN A CA 1
ATOM 741 C C . ASN A 1 98 ? -9.339 32.781 30.731 1.00 29.59 92 ASN A C 1
ATOM 742 O O . ASN A 1 98 ? -9.022 33.443 31.681 1.00 33.01 92 ASN A O 1
ATOM 747 N N . ARG A 1 99 ? -10.420 32.047 30.703 1.00 32.92 93 ARG A N 1
ATOM 748 C CA . ARG A 1 99 ? -11.339 32.011 31.805 1.00 40.08 93 ARG A CA 1
ATOM 749 C C . ARG A 1 99 ? -10.718 31.443 33.074 1.00 37.52 93 ARG A C 1
ATOM 750 O O . ARG A 1 99 ? -10.902 31.980 34.117 1.00 32.86 93 ARG A O 1
ATOM 758 N N . ASN A 1 100 ? -9.941 30.391 32.940 1.00 35.05 94 ASN A N 1
ATOM 759 C CA . ASN A 1 100 ? -9.323 29.731 34.068 1.00 34.45 94 ASN A CA 1
ATOM 760 C C . ASN A 1 100 ? -7.858 30.034 34.367 1.00 36.51 94 ASN A C 1
ATOM 761 O O . ASN A 1 100 ? -7.282 29.412 35.226 1.00 34.88 94 ASN A O 1
ATOM 766 N N . ASN A 1 101 ? -7.278 30.967 33.629 1.00 30.92 95 ASN A N 1
ATOM 767 C CA . ASN A 1 101 ? -5.909 31.408 33.826 1.00 28.28 95 ASN A CA 1
ATOM 768 C C . ASN A 1 101 ? -4.850 30.308 33.853 1.00 22.15 95 ASN A C 1
ATOM 769 O O . ASN A 1 101 ? -3.990 30.287 34.661 1.00 19.17 95 ASN A O 1
ATOM 774 N N . TYR A 1 102 ? -4.957 29.393 32.934 1.00 21.76 96 TYR A N 1
ATOM 775 C CA . TYR A 1 102 ? -3.958 28.336 32.758 1.00 21.20 96 TYR A CA 1
ATOM 776 C C . TYR A 1 102 ? -3.551 28.053 31.330 1.00 19.68 96 TYR A C 1
ATOM 777 O O . TYR A 1 102 ? -4.239 28.458 30.376 1.00 18.75 96 TYR A O 1
ATOM 786 N N . ILE A 1 103 ? -2.497 27.253 31.195 1.00 16.36 97 ILE A N 1
ATOM 787 C CA . ILE A 1 103 ? -2.013 26.775 29.928 1.00 18.58 97 ILE A CA 1
ATOM 788 C C . ILE A 1 103 ? -1.871 25.272 30.022 1.00 18.18 97 ILE A C 1
ATOM 789 O O . ILE A 1 103 ? -1.209 24.796 30.925 1.00 20.33 97 ILE A O 1
ATOM 794 N N . SER A 1 104 ? -2.442 24.572 29.067 1.00 18.24 98 SER A N 1
ATOM 795 C CA . SER A 1 104 ? -2.457 23.077 29.024 1.00 19.44 98 SER A CA 1
ATOM 796 C C . SER A 1 104 ? -1.508 22.654 27.939 1.00 17.71 98 SER A C 1
ATOM 797 O O . SER A 1 104 ? -1.496 23.242 26.854 1.00 17.87 98 SER A O 1
ATOM 800 N N . TYR A 1 105 ? -0.676 21.680 28.237 1.00 17.98 99 TYR A N 1
ATOM 801 C CA . TYR A 1 105 ? 0.331 21.156 27.299 1.00 18.29 99 TYR A CA 1
ATOM 802 C C . TYR A 1 105 ? -0.006 19.723 26.858 1.00 19.52 99 TYR A C 1
ATOM 803 O O . TYR A 1 105 ? -0.389 18.853 27.683 1.00 21.98 99 TYR A O 1
ATOM 812 N N . TYR A 1 106 ? 0.134 19.460 25.576 1.00 20.42 100 TYR A N 1
ATOM 813 C CA . TYR A 1 106 ? -0.230 18.166 24.975 1.00 21.07 100 TYR A CA 1
ATOM 814 C C . TYR A 1 106 ? 0.894 17.665 24.105 1.00 20.99 100 TYR A C 1
ATOM 815 O O . TYR A 1 106 ? 1.597 18.457 23.458 1.00 19.66 100 TYR A O 1
ATOM 824 N N . THR A 1 107 ? 1.096 16.361 24.109 1.00 21.54 101 THR A N 1
ATOM 825 C CA . THR A 1 107 ? 2.011 15.723 23.175 1.00 23.29 101 THR A CA 1
ATOM 826 C C . THR A 1 107 ? 1.401 15.808 21.733 1.00 24.83 101 THR A C 1
ATOM 827 O O . THR A 1 107 ? 0.166 15.580 21.505 1.00 19.54 101 THR A O 1
ATOM 831 N N . LEU A 1 108 ? 2.297 16.175 20.825 1.00 23.02 102 LEU A N 1
ATOM 832 C CA . LEU A 1 108 ? 1.993 16.357 19.424 1.00 28.82 102 LEU A CA 1
ATOM 833 C C . LEU A 1 108 ? 2.004 15.021 18.666 1.00 28.26 102 LEU A C 1
ATOM 834 O O . LEU A 1 108 ? 1.456 14.916 17.594 1.00 26.91 102 LEU A O 1
ATOM 839 N N . ARG A 1 109 ? 2.699 14.048 19.206 1.00 29.34 103 ARG A N 1
ATOM 840 C CA . ARG A 1 109 ? 2.835 12.733 18.631 1.00 29.99 103 ARG A CA 1
ATOM 841 C C . ARG A 1 109 ? 3.224 11.819 19.773 1.00 33.38 103 ARG A C 1
ATOM 842 O O . ARG A 1 109 ? 3.397 12.263 20.918 1.00 26.69 103 ARG A O 1
ATOM 850 N N . GLU A 1 110 ? 3.387 10.551 19.441 1.00 36.57 104 GLU A N 1
ATOM 851 C CA . GLU A 1 110 ? 4.024 9.595 20.309 1.00 39.63 104 GLU A CA 1
ATOM 852 C C . GLU A 1 110 ? 5.459 10.004 20.702 1.00 30.23 104 GLU A C 1
ATOM 853 O O . GLU A 1 110 ? 6.284 10.380 19.916 1.00 28.35 104 GLU A O 1
ATOM 859 N N . ILE A 1 111 ? 5.719 9.924 21.979 1.00 31.58 105 ILE A N 1
ATOM 860 C CA . ILE A 1 111 ? 6.979 10.349 22.530 1.00 31.26 105 ILE A CA 1
ATOM 861 C C . ILE A 1 111 ? 7.655 9.103 22.998 1.00 31.97 105 ILE A C 1
ATOM 862 O O . ILE A 1 111 ? 7.015 8.303 23.682 1.00 29.87 105 ILE A O 1
ATOM 867 N N . LYS A 1 112 ? 8.926 8.982 22.663 1.00 32.74 106 LYS A N 1
ATOM 868 C CA . LYS A 1 112 ? 9.750 7.874 23.097 1.00 39.05 106 LYS A CA 1
ATOM 869 C C . LYS A 1 112 ? 10.471 8.198 24.435 1.00 44.62 106 LYS A C 1
ATOM 870 O O . LYS A 1 112 ? 10.742 9.367 24.761 1.00 44.70 106 LYS A O 1
ATOM 876 N N . THR A 1 113 ? 10.803 7.133 25.161 1.00 38.01 107 THR A N 1
ATOM 877 C CA . THR A 1 113 ? 11.530 7.185 26.400 1.00 37.12 107 THR A CA 1
ATOM 878 C C . THR A 1 113 ? 12.776 7.971 26.210 1.00 32.78 107 THR A C 1
ATOM 879 O O . THR A 1 113 ? 13.466 7.835 25.182 1.00 29.20 107 THR A O 1
ATOM 883 N N . ASN A 1 114 ? 13.070 8.782 27.225 1.00 34.54 108 ASN A N 1
ATOM 884 C CA . ASN A 1 114 ? 14.206 9.700 27.227 1.00 35.87 108 ASN A CA 1
ATOM 885 C C . ASN A 1 114 ? 14.198 10.842 26.206 1.00 32.73 108 ASN A C 1
ATOM 886 O O . ASN A 1 114 ? 15.219 11.504 26.031 1.00 33.60 108 ASN A O 1
ATOM 891 N N . GLU A 1 115 ? 13.082 11.104 25.542 1.00 28.51 109 GLU A N 1
ATOM 892 C CA . GLU A 1 115 ? 13.039 12.272 24.640 1.00 28.31 109 GLU A CA 1
ATOM 893 C C . GLU A 1 115 ? 12.807 13.510 25.509 1.00 24.07 109 GLU A C 1
ATOM 894 O O . GLU A 1 115 ? 11.996 13.456 26.404 1.00 23.29 109 GLU A O 1
ATOM 900 N N . GLU A 1 116 ? 13.462 14.608 25.186 1.00 24.85 110 GLU A N 1
ATOM 901 C CA . GLU A 1 116 ? 13.031 15.975 25.647 1.00 24.43 110 GLU A CA 1
ATOM 902 C C . GLU A 1 116 ? 11.698 16.436 25.057 1.00 23.80 110 GLU A C 1
ATOM 903 O O . GLU A 1 116 ? 11.391 16.180 23.892 1.00 22.92 110 GLU A O 1
ATOM 909 N N . LEU A 1 117 ? 10.880 17.035 25.907 1.00 22.36 111 LEU A N 1
ATOM 910 C CA . LEU A 1 117 ? 9.596 17.542 25.520 1.00 21.25 111 LEU A CA 1
ATOM 911 C C . LEU A 1 117 ? 9.854 19.003 25.229 1.00 19.80 111 LEU A C 1
ATOM 912 O O . LEU A 1 117 ? 10.247 19.771 26.143 1.00 17.64 111 LEU A O 1
ATOM 917 N N . CYS A 1 118 ? 9.587 19.410 23.985 1.00 19.82 112 CYS A N 1
ATOM 918 C CA . CYS A 1 118 ? 9.828 20.787 23.528 1.00 18.04 112 CYS A CA 1
ATOM 919 C C . CYS A 1 118 ? 8.637 21.441 22.827 1.00 19.24 112 CYS A C 1
ATOM 920 O O . CYS A 1 118 ? 7.948 20.813 22.050 1.00 16.35 112 CYS A O 1
ATOM 923 N N . ILE A 1 119 ? 8.496 22.736 23.056 1.00 17.05 113 ILE A N 1
ATOM 924 C CA . ILE A 1 119 ? 7.521 23.563 22.393 1.00 17.02 113 ILE A CA 1
ATOM 925 C C . ILE A 1 119 ? 8.156 24.414 21.268 1.00 16.18 113 ILE A C 1
ATOM 926 O O . ILE A 1 119 ? 9.387 24.473 21.170 1.00 15.41 113 ILE A O 1
ATOM 931 N N . SER A 1 120 ? 7.327 25.072 20.428 1.00 16.04 114 SER A N 1
ATOM 932 C CA . SER A 1 120 ? 7.783 25.894 19.349 1.00 16.64 114 SER A CA 1
ATOM 933 C C . SER A 1 120 ? 8.409 27.126 19.923 1.00 15.39 114 SER A C 1
ATOM 934 O O . SER A 1 120 ? 8.153 27.547 21.048 1.00 15.33 114 SER A O 1
ATOM 937 N N . TYR A 1 121 ? 9.196 27.787 19.117 1.00 14.40 115 TYR A N 1
ATOM 938 C CA . TYR A 1 121 ? 9.729 29.089 19.440 1.00 14.60 115 TYR A CA 1
ATOM 939 C C . TYR A 1 121 ? 8.611 30.117 19.427 1.00 16.28 115 TYR A C 1
ATOM 940 O O . TYR A 1 121 ? 8.670 31.145 20.117 1.00 16.27 115 TYR A O 1
ATOM 949 N N . GLY A 1 122 ? 7.592 29.877 18.620 1.00 15.12 116 GLY A N 1
ATOM 950 C CA . GLY A 1 122 ? 6.558 30.854 18.431 1.00 16.95 116 GLY A CA 1
ATOM 951 C C . GLY A 1 122 ? 5.365 30.801 19.404 1.00 15.97 116 GLY A C 1
ATOM 952 O O . GLY A 1 122 ? 4.997 29.735 19.951 1.00 15.91 116 GLY A O 1
ATOM 953 N N . ASP A 1 123 ? 4.862 31.990 19.705 1.00 14.36 117 ASP A N 1
ATOM 954 C CA . ASP A 1 123 ? 3.731 32.211 20.553 1.00 14.81 117 ASP A CA 1
ATOM 955 C C . ASP A 1 123 ? 2.514 32.429 19.613 1.00 16.44 117 ASP A C 1
ATOM 956 O O . ASP A 1 123 ? 2.656 32.484 18.396 1.00 16.67 117 ASP A O 1
ATOM 961 N N . HIS A 1 124 ? 1.320 32.437 20.202 1.00 17.03 118 HIS A N 1
ATOM 962 C CA . HIS A 1 124 ? 0.166 32.883 19.466 1.00 19.11 118 HIS A CA 1
ATOM 963 C C . HIS A 1 124 ? -0.932 33.256 20.444 1.00 19.85 118 HIS A C 1
ATOM 964 O O . HIS A 1 124 ? -0.906 32.854 21.580 1.00 18.38 118 HIS A O 1
ATOM 971 N N . LEU A 1 125 ? -1.946 33.970 19.957 1.00 19.89 119 LEU A N 1
ATOM 972 C CA . LEU A 1 125 ? -2.942 34.527 20.811 1.00 19.89 119 LEU A CA 1
ATOM 973 C C . LEU A 1 125 ? -4.348 34.144 20.340 1.00 20.57 119 LEU A C 1
ATOM 974 O O . LEU A 1 125 ? -4.992 34.791 19.470 1.00 18.80 119 LEU A O 1
ATOM 979 N N . TRP A 1 126 ? -4.748 33.014 20.867 1.00 20.84 120 TRP A N 1
ATOM 980 C CA . TRP A 1 126 ? -6.130 32.568 20.826 1.00 20.62 120 TRP A CA 1
ATOM 981 C C . TRP A 1 126 ? -6.235 31.638 22.006 1.00 23.00 120 TRP A C 1
ATOM 982 O O . TRP A 1 126 ? -5.188 31.180 22.569 1.00 20.52 120 TRP A O 1
ATOM 993 N N . PHE A 1 127 ? -7.483 31.386 22.400 1.00 24.32 121 PHE A N 1
ATOM 994 C CA . PHE A 1 127 ? -7.813 30.713 23.633 1.00 23.88 121 PHE A CA 1
ATOM 995 C C . PHE A 1 127 ? -8.798 29.568 23.401 1.00 28.01 121 PHE A C 1
ATOM 996 O O . PHE A 1 127 ? -9.711 29.723 22.597 1.00 24.12 121 PHE A O 1
ATOM 1004 N N . GLU A 1 128 ? -8.595 28.418 24.057 1.00 26.29 122 GLU A N 1
ATOM 1005 C CA . GLU A 1 128 ? -9.485 27.286 23.840 1.00 31.27 122 GLU A CA 1
ATOM 1006 C C . GLU A 1 128 ? -10.959 27.605 24.268 1.00 34.09 122 GLU A C 1
ATOM 1007 O O . GLU A 1 128 ? -11.889 27.078 23.686 1.00 36.43 122 GLU A O 1
ATOM 1013 N N . ASP A 1 129 ? -11.147 28.506 25.238 1.00 36.20 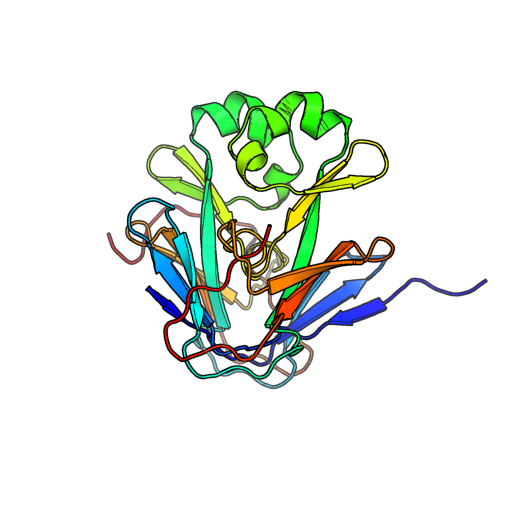123 ASP A N 1
ATOM 1014 C CA . ASP A 1 129 ? -12.475 28.948 25.715 1.00 39.74 123 ASP A CA 1
ATOM 1015 C C . ASP A 1 129 ? -13.113 30.205 24.992 1.00 46.69 123 ASP A C 1
ATOM 1016 O O . ASP A 1 129 ? -14.077 30.813 25.504 1.00 51.05 123 ASP A O 1
ATOM 1021 N N . GLU A 1 130 ? -12.595 30.589 23.823 1.00 48.16 124 GLU A N 1
ATOM 1022 C CA . GLU A 1 130 ? -13.141 31.730 23.074 1.00 53.95 124 GLU A CA 1
ATOM 1023 C C . GLU A 1 130 ? -14.145 31.242 22.014 1.00 55.20 124 GLU A C 1
ATOM 1024 O O . GLU A 1 130 ? -13.805 30.405 21.175 1.00 59.39 124 GLU A O 1
ATOM 1030 N N . ALA B 1 1 ? 39.129 19.501 39.452 1.00 22.92 -5 ALA B N 1
ATOM 1031 C CA . ALA B 1 1 ? 38.686 18.108 39.223 1.00 24.56 -5 ALA B CA 1
ATOM 1032 C C . ALA B 1 1 ? 37.184 18.041 38.947 1.00 27.22 -5 ALA B C 1
ATOM 1033 O O . ALA B 1 1 ? 36.439 18.985 39.190 1.00 31.73 -5 ALA B O 1
ATOM 1035 N N . GLY B 1 2 ? 36.759 16.910 38.415 1.00 27.50 -4 GLY B N 1
ATOM 1036 C CA . GLY B 1 2 ? 35.353 16.629 38.285 1.00 29.11 -4 GLY B CA 1
ATOM 1037 C C . GLY B 1 2 ? 34.747 17.061 36.992 1.00 30.20 -4 GLY B C 1
ATOM 1038 O O . GLY B 1 2 ? 35.450 17.397 36.043 1.00 30.93 -4 GLY B O 1
ATOM 1039 N N . HIS B 1 3 ? 33.437 16.999 36.940 1.00 26.14 -3 HIS B N 1
ATOM 1040 C CA . HIS B 1 3 ? 32.700 17.285 35.690 1.00 26.22 -3 HIS B CA 1
ATOM 1041 C C . HIS B 1 3 ? 31.498 18.115 36.020 1.00 26.93 -3 HIS B C 1
ATOM 1042 O O . HIS B 1 3 ? 31.275 18.422 37.178 1.00 28.01 -3 HIS B O 1
ATOM 1049 N N . MET B 1 4 ? 30.731 18.484 34.994 1.00 28.45 -2 MET B N 1
ATOM 1050 C CA . MET B 1 4 ? 29.584 19.295 35.193 1.00 35.31 -2 MET B CA 1
ATOM 1051 C C . MET B 1 4 ? 28.512 18.458 35.806 1.00 29.44 -2 MET B C 1
ATOM 1052 O O . MET B 1 4 ? 28.503 17.254 35.693 1.00 31.64 -2 MET B O 1
ATOM 1057 N N . THR B 1 5 ? 27.656 19.164 36.491 1.00 34.27 -1 THR B N 1
ATOM 1058 C CA . THR B 1 5 ? 26.574 18.601 37.250 1.00 33.32 -1 THR B CA 1
ATOM 1059 C C . THR B 1 5 ? 25.403 18.272 36.295 1.00 32.24 -1 THR B C 1
ATOM 1060 O O . THR B 1 5 ? 25.120 18.990 35.277 1.00 27.67 -1 THR B O 1
ATOM 1064 N N . SER B 1 6 ? 24.726 17.200 36.663 1.00 27.06 0 SER B N 1
ATOM 1065 C CA . SER B 1 6 ? 23.604 16.661 35.979 1.00 29.06 0 SER B CA 1
ATOM 1066 C C . SER B 1 6 ? 22.631 15.902 36.903 1.00 28.03 0 SER B C 1
ATOM 1067 O O . SER B 1 6 ? 22.934 14.827 37.438 1.00 26.95 0 SER B O 1
ATOM 1070 N N . MET B 1 7 ? 21.458 16.470 37.079 1.00 24.16 1 MET B N 1
ATOM 1071 C CA . MET B 1 7 ? 20.425 15.992 38.026 1.00 21.79 1 MET B CA 1
ATOM 1072 C C . MET B 1 7 ? 19.182 15.622 37.263 1.00 20.66 1 MET B C 1
ATOM 1073 O O . MET B 1 7 ? 18.820 16.281 36.226 1.00 17.49 1 MET B O 1
ATOM 1078 N N . ARG B 1 8 ? 18.495 14.637 37.800 1.00 22.20 2 ARG B N 1
ATOM 1079 C CA . ARG B 1 8 ? 17.181 14.194 37.306 1.00 25.45 2 ARG B CA 1
ATOM 1080 C C . ARG B 1 8 ? 16.220 14.282 38.399 1.00 28.36 2 ARG B C 1
ATOM 1081 O O . ARG B 1 8 ? 16.373 13.513 39.316 1.00 27.87 2 ARG B O 1
ATOM 1089 N N . ILE B 1 9 ? 15.320 15.282 38.397 1.00 27.47 3 ILE B N 1
ATOM 1090 C CA . ILE B 1 9 ? 14.337 15.474 39.456 1.00 34.55 3 ILE B CA 1
ATOM 1091 C C . ILE B 1 9 ? 12.926 15.014 38.997 1.00 43.51 3 ILE B C 1
ATOM 1092 O O . ILE B 1 9 ? 12.325 15.587 38.049 1.00 35.41 3 ILE B O 1
ATOM 1097 N N . PRO B 1 10 ? 12.425 13.917 39.583 1.00 52.67 4 PRO B N 1
ATOM 1098 C CA . PRO B 1 10 ? 10.988 13.764 39.418 1.00 52.31 4 PRO B CA 1
ATOM 1099 C C . PRO B 1 10 ? 9.975 14.891 39.825 1.00 41.91 4 PRO B C 1
ATOM 1100 O O . PRO B 1 10 ? 10.210 15.874 40.576 1.00 39.28 4 PRO B O 1
ATOM 1104 N N . VAL B 1 11 ? 8.887 14.810 39.094 1.00 42.36 5 VAL B N 1
ATOM 1105 C CA . VAL B 1 11 ? 7.751 15.668 39.270 1.00 41.09 5 VAL B CA 1
ATOM 1106 C C . VAL B 1 11 ? 6.919 14.875 40.244 1.00 38.28 5 VAL B C 1
ATOM 1107 O O . VAL B 1 11 ? 6.461 13.775 39.918 1.00 38.06 5 VAL B O 1
ATOM 1111 N N . ILE B 1 12 ? 6.784 15.381 41.461 1.00 37.11 6 ILE B N 1
ATOM 1112 C CA . ILE B 1 12 ? 6.030 14.649 42.479 1.00 38.19 6 ILE B CA 1
ATOM 1113 C C . ILE B 1 12 ? 4.586 14.762 42.146 1.00 40.59 6 ILE B C 1
ATOM 1114 O O . ILE B 1 12 ? 4.043 15.852 42.176 1.00 50.37 6 ILE B O 1
ATOM 1119 N N . ARG B 1 13 ? 3.920 13.661 41.844 1.00 47.05 7 ARG B N 1
ATOM 1120 C CA . ARG B 1 13 ? 2.487 13.761 41.552 1.00 49.85 7 ARG B CA 1
ATOM 1121 C C . ARG B 1 13 ? 1.589 13.542 42.798 1.00 42.39 7 ARG B C 1
ATOM 1122 O O . ARG B 1 13 ? 0.950 12.525 42.945 1.00 42.46 7 ARG B O 1
ATOM 1130 N N . SER B 1 14 ? 1.562 14.526 43.693 1.00 40.16 8 SER B N 1
ATOM 1131 C CA . SER B 1 14 ? 0.746 14.479 44.935 1.00 35.85 8 SER B CA 1
ATOM 1132 C C . SER B 1 14 ? -0.725 14.720 44.708 1.00 34.90 8 SER B C 1
ATOM 1133 O O . SER B 1 14 ? -1.094 15.469 43.773 1.00 31.52 8 SER B O 1
ATOM 1136 N N . PRO B 1 15 ? -1.585 14.202 45.611 1.00 35.61 9 PRO B N 1
ATOM 1137 C CA . PRO B 1 15 ? -3.034 14.391 45.471 1.00 36.78 9 PRO B CA 1
ATOM 1138 C C . PRO B 1 15 ? -3.454 15.822 45.906 1.00 37.88 9 PRO B C 1
ATOM 1139 O O . PRO B 1 15 ? -4.052 16.045 46.968 1.00 41.41 9 PRO B O 1
ATOM 1143 N N . LEU B 1 16 ? -3.142 16.772 45.026 1.00 34.54 10 LEU B N 1
ATOM 1144 C CA . LEU B 1 16 ? -3.366 18.177 45.233 1.00 28.25 10 LEU B CA 1
ATOM 1145 C C . LEU B 1 16 ? -4.142 18.815 44.098 1.00 26.68 10 LEU B C 1
ATOM 1146 O O . LEU B 1 16 ? -4.213 18.306 42.974 1.00 29.28 10 LEU B O 1
ATOM 1151 N N . GLU B 1 17 ? -4.817 19.897 44.436 1.00 25.09 11 GLU B N 1
ATOM 1152 C CA . GLU B 1 17 ? -5.646 20.578 43.508 1.00 26.87 11 GLU B CA 1
ATOM 1153 C C . GLU B 1 17 ? -5.631 22.065 43.838 1.00 24.61 11 GLU B C 1
ATOM 1154 O O . GLU B 1 17 ? -5.734 22.442 44.989 1.00 26.57 11 GLU B O 1
ATOM 1160 N N . ILE B 1 18 ? -5.620 22.884 42.797 1.00 23.06 12 ILE B N 1
ATOM 1161 C CA . ILE B 1 18 ? -5.729 24.301 42.949 1.00 23.93 12 ILE B CA 1
ATOM 1162 C C . ILE B 1 18 ? -7.155 24.725 42.819 1.00 21.54 12 ILE B C 1
ATOM 1163 O O . ILE B 1 18 ? -7.891 24.315 41.897 1.00 21.77 12 ILE B O 1
ATOM 1168 N N . ARG B 1 19 ? -7.562 25.561 43.744 1.00 23.89 13 ARG B N 1
ATOM 1169 C CA . ARG B 1 19 ? -8.946 26.083 43.752 1.00 26.65 13 ARG B CA 1
ATOM 1170 C C . ARG B 1 19 ? -8.877 27.535 44.023 1.00 28.68 13 ARG B C 1
ATOM 1171 O O . ARG B 1 19 ? -7.965 27.968 44.715 1.00 30.19 13 ARG B O 1
ATOM 1179 N N . ASP B 1 20 ? -9.849 28.285 43.556 1.00 31.82 14 ASP B N 1
ATOM 1180 C CA . ASP B 1 20 ? -9.938 29.687 43.950 1.00 41.12 14 ASP B CA 1
ATOM 1181 C C . ASP B 1 20 ? -10.535 29.737 45.337 1.00 44.38 14 ASP B C 1
ATOM 1182 O O . ASP B 1 20 ? -11.321 28.890 45.686 1.00 47.68 14 ASP B O 1
ATOM 1187 N N . THR B 1 21 ? -10.102 30.670 46.163 1.00 45.63 15 THR B N 1
ATOM 1188 C CA . THR B 1 21 ? -10.655 30.807 47.495 1.00 46.56 15 THR B CA 1
ATOM 1189 C C . THR B 1 21 ? -11.385 32.127 47.635 1.00 56.04 15 THR B C 1
ATOM 1190 O O . THR B 1 21 ? -11.237 33.045 46.809 1.00 58.13 15 THR B O 1
ATOM 1194 N N . GLU B 1 22 ? -12.050 32.229 48.786 1.00 66.29 16 GLU B N 1
ATOM 1195 C CA . GLU B 1 22 ? -12.966 33.283 49.129 1.00 68.15 16 GLU B CA 1
ATOM 1196 C C . GLU B 1 22 ? -12.177 34.576 49.136 1.00 57.96 16 GLU B C 1
ATOM 1197 O O . GLU B 1 22 ? -12.336 35.422 48.261 1.00 52.63 16 GLU B O 1
ATOM 1203 N N . ARG B 1 23 ? -11.262 34.691 50.079 1.00 58.03 17 ARG B N 1
ATOM 1204 C CA . ARG B 1 23 ? -10.543 35.955 50.251 1.00 62.80 17 ARG B CA 1
ATOM 1205 C C . ARG B 1 23 ? -9.213 35.913 49.535 1.00 55.06 17 ARG B C 1
ATOM 1206 O O . ARG B 1 23 ? -8.865 36.857 48.826 1.00 57.37 17 ARG B O 1
ATOM 1214 N N . LYS B 1 24 ? -8.514 34.786 49.637 1.00 46.94 18 LYS B N 1
ATOM 1215 C CA . LYS B 1 24 ? -7.092 34.763 49.353 1.00 46.56 18 LYS B CA 1
ATOM 1216 C C . LYS B 1 24 ? -6.669 34.467 47.871 1.00 38.28 18 LYS B C 1
ATOM 1217 O O . LYS B 1 24 ? -5.491 34.395 47.592 1.00 34.40 18 LYS B O 1
ATOM 1223 N N . GLY B 1 25 ? -7.610 34.394 46.936 1.00 33.13 19 GLY B N 1
ATOM 1224 C CA . GLY B 1 25 ? -7.348 33.959 45.572 1.00 29.74 19 GLY B CA 1
ATOM 1225 C C . GLY B 1 25 ? -7.050 32.489 45.554 1.00 29.45 19 GLY B C 1
ATOM 1226 O O . GLY B 1 25 ? -7.562 31.730 46.394 1.00 25.82 19 GLY B O 1
ATOM 1227 N N . ARG B 1 26 ? -6.197 32.063 44.628 1.00 25.17 20 ARG B N 1
ATOM 1228 C CA . ARG B 1 26 ? -5.911 30.651 44.465 1.00 24.66 20 ARG B CA 1
ATOM 1229 C C . ARG B 1 26 ? -5.204 30.099 45.654 1.00 24.15 20 ARG B C 1
ATOM 1230 O O . ARG B 1 26 ? -4.420 30.774 46.290 1.00 25.60 20 ARG B O 1
ATOM 1238 N N . GLY B 1 27 ? -5.453 28.836 45.906 1.00 22.15 21 GLY B N 1
ATOM 1239 C CA . GLY B 1 27 ? -4.718 28.094 46.916 1.00 21.87 21 GLY B CA 1
ATOM 1240 C C . GLY B 1 27 ? -4.672 26.634 46.545 1.00 21.09 21 GLY B C 1
ATOM 1241 O O . GLY B 1 27 ? -5.378 26.211 45.634 1.00 21.58 21 GLY B O 1
ATOM 1242 N N . VAL B 1 28 ? -3.944 25.858 47.351 1.00 21.51 22 VAL B N 1
ATOM 1243 C CA . VAL B 1 28 ? -3.706 24.445 47.133 1.00 23.53 22 VAL B CA 1
ATOM 1244 C C . VAL B 1 28 ? -4.519 23.610 48.169 1.00 26.19 22 VAL B C 1
ATOM 1245 O O . VAL B 1 28 ? -4.435 23.834 49.385 1.00 21.59 22 VAL B O 1
ATOM 1249 N N . PHE B 1 29 ? -5.227 22.612 47.688 1.00 28.06 23 PHE B N 1
ATOM 1250 C CA . PHE B 1 29 ? -6.105 21.802 48.573 1.00 29.95 23 PHE B CA 1
ATOM 1251 C C . PHE B 1 29 ? -5.798 20.299 48.480 1.00 32.21 23 PHE B C 1
ATOM 1252 O O . PHE B 1 29 ? -5.447 19.765 47.410 1.00 35.65 23 PHE B O 1
ATOM 1260 N N . ALA B 1 30 ? -5.952 19.574 49.589 1.00 35.42 24 ALA B N 1
ATOM 1261 C CA . ALA B 1 30 ? -5.773 18.104 49.530 1.00 34.04 24 ALA B CA 1
ATOM 1262 C C . ALA B 1 30 ? -6.977 17.379 48.947 1.00 36.02 24 ALA B C 1
ATOM 1263 O O . ALA B 1 30 ? -8.134 17.656 49.300 1.00 35.18 24 ALA B O 1
ATOM 1265 N N . LEU B 1 31 ? -6.714 16.426 48.056 1.00 35.62 25 LEU B N 1
ATOM 1266 C CA . LEU B 1 31 ? -7.773 15.612 47.478 1.00 38.66 25 LEU B CA 1
ATOM 1267 C C . LEU B 1 31 ? -8.023 14.301 48.284 1.00 39.07 25 LEU B C 1
ATOM 1268 O O . LEU B 1 31 ? -8.998 13.620 48.052 1.00 35.81 25 LEU B O 1
ATOM 1273 N N . GLU B 1 32 ? -7.096 13.945 49.149 1.00 38.45 26 GLU B N 1
ATOM 1274 C CA . GLU B 1 32 ? -7.166 12.731 49.907 1.00 42.13 26 GLU B CA 1
ATOM 1275 C C . GLU B 1 32 ? -6.186 12.912 51.067 1.00 46.42 26 GLU B C 1
ATOM 1276 O O . GLU B 1 32 ? -5.356 13.824 51.046 1.00 50.55 26 GLU B O 1
ATOM 1282 N N . PRO B 1 33 ? -6.276 12.067 52.096 1.00 45.32 27 PRO B N 1
ATOM 1283 C CA . PRO B 1 33 ? -5.417 12.365 53.205 1.00 42.86 27 PRO B CA 1
ATOM 1284 C C . PRO B 1 33 ? -3.954 12.182 52.876 1.00 39.06 27 PRO B C 1
ATOM 1285 O O . PRO B 1 33 ? -3.605 11.394 52.003 1.00 37.28 27 PRO B O 1
ATOM 1289 N N . ILE B 1 34 ? -3.118 12.913 53.600 1.00 36.03 28 ILE B N 1
ATOM 1290 C CA . ILE B 1 34 ? -1.697 12.899 53.343 1.00 42.02 28 ILE B CA 1
ATOM 1291 C C . ILE B 1 34 ? -0.973 12.726 54.652 1.00 34.68 28 ILE B C 1
ATOM 1292 O O . ILE B 1 34 ? -1.194 13.489 55.571 1.00 39.43 28 ILE B O 1
ATOM 1297 N N . PRO B 1 35 ? -0.079 11.732 54.719 1.00 36.74 29 PRO B N 1
ATOM 1298 C CA . PRO B 1 35 ? 0.561 11.537 55.993 1.00 39.09 29 PRO B CA 1
ATOM 1299 C C . PRO B 1 35 ? 1.352 12.786 56.381 1.00 46.08 29 PRO B C 1
ATOM 1300 O O . PRO B 1 35 ? 1.587 13.658 55.535 1.00 52.04 29 PRO B O 1
ATOM 1304 N N . ALA B 1 36 ? 1.767 12.871 57.640 1.00 43.32 30 ALA B N 1
ATOM 1305 C CA . ALA B 1 36 ? 2.696 13.907 58.069 1.00 44.50 30 ALA B CA 1
ATOM 1306 C C . ALA B 1 36 ? 4.056 13.628 57.410 1.00 44.08 30 ALA B C 1
ATOM 1307 O O . ALA B 1 36 ? 4.315 12.487 56.980 1.00 39.11 30 ALA B O 1
ATOM 1309 N N . GLN B 1 37 ? 4.843 14.706 57.234 1.00 46.24 31 GLN B N 1
ATOM 1310 C CA . GLN B 1 37 ? 6.160 14.693 56.599 1.00 46.21 31 GLN B CA 1
ATOM 1311 C C . GLN B 1 37 ? 6.274 13.986 55.254 1.00 43.94 31 GLN B C 1
ATOM 1312 O O . GLN B 1 37 ? 7.282 13.354 54.945 1.00 44.86 31 GLN B O 1
ATOM 1318 N N . THR B 1 38 ? 5.221 14.040 54.469 1.00 41.73 32 THR B N 1
ATOM 1319 C CA . THR B 1 38 ? 5.343 13.606 53.101 1.00 46.82 32 THR B CA 1
ATOM 1320 C C . THR B 1 38 ? 5.848 14.846 52.317 1.00 43.17 32 THR B C 1
ATOM 1321 O O . THR B 1 38 ? 5.399 15.963 52.532 1.00 42.29 32 THR B O 1
ATOM 1325 N N . CYS B 1 39 ? 6.804 14.638 51.437 1.00 40.72 33 CYS B N 1
ATOM 1326 C CA . CYS B 1 39 ? 7.240 15.714 50.590 1.00 35.73 33 CYS B CA 1
ATOM 1327 C C . CYS B 1 39 ? 6.132 15.870 49.583 1.00 34.78 33 CYS B C 1
ATOM 1328 O O . CYS B 1 39 ? 5.890 14.944 48.809 1.00 34.33 33 CYS B O 1
ATOM 1331 N N . ILE B 1 40 ? 5.429 17.007 49.599 1.00 31.96 34 ILE B N 1
ATOM 1332 C CA . ILE B 1 40 ? 4.336 17.178 48.609 1.00 32.23 34 ILE B CA 1
ATOM 1333 C C . ILE B 1 40 ? 4.708 17.903 47.314 1.00 33.59 34 ILE B C 1
ATOM 1334 O O . ILE B 1 40 ? 3.943 17.871 46.355 1.00 29.08 34 ILE B O 1
ATOM 1339 N N . GLU B 1 41 ? 5.876 18.546 47.273 1.00 30.68 35 GLU B N 1
ATOM 1340 C CA . GLU B 1 41 ? 6.215 19.360 46.115 1.00 30.07 35 GLU B CA 1
ATOM 1341 C C . GLU B 1 41 ? 7.688 19.681 46.142 1.00 26.34 35 GLU B C 1
ATOM 1342 O O . GLU B 1 41 ? 8.219 20.047 47.171 1.00 27.48 35 GLU B O 1
ATOM 1348 N N . ILE B 1 42 ? 8.301 19.568 44.987 1.00 24.85 36 ILE B N 1
ATOM 1349 C CA . ILE B 1 42 ? 9.638 20.053 44.773 1.00 26.29 36 ILE B CA 1
ATOM 1350 C C . ILE B 1 42 ? 9.539 21.107 43.656 1.00 20.84 36 ILE B C 1
ATOM 1351 O O . ILE B 1 42 ? 9.435 20.773 42.552 1.00 21.75 36 ILE B O 1
ATOM 1356 N N . SER B 1 43 ? 9.622 22.377 44.014 1.00 19.82 37 SER B N 1
ATOM 1357 C CA . SER B 1 43 ? 9.525 23.501 43.040 1.00 18.22 37 SER B CA 1
ATOM 1358 C C . SER B 1 43 ? 10.927 23.975 42.553 1.00 17.76 37 SER B C 1
ATOM 1359 O O . SER B 1 43 ? 11.758 24.469 43.335 1.00 18.51 37 SER B O 1
ATOM 1362 N N . PRO B 1 44 ? 11.165 23.938 41.240 1.00 18.95 38 PRO B N 1
ATOM 1363 C CA . PRO B 1 44 ? 12.310 24.701 40.703 1.00 19.75 38 PRO B CA 1
ATOM 1364 C C . PRO B 1 44 ? 12.106 26.220 40.921 1.00 18.79 38 PRO B C 1
ATOM 1365 O O . PRO B 1 44 ? 10.987 26.721 40.835 1.00 19.09 38 PRO B O 1
ATOM 1369 N N . VAL B 1 45 ? 13.193 26.925 41.178 1.00 19.99 39 VAL B N 1
ATOM 1370 C CA . VAL B 1 45 ? 13.181 28.315 41.488 1.00 18.36 39 VAL B CA 1
ATOM 1371 C C . VAL B 1 45 ? 13.733 29.049 40.316 1.00 18.70 39 VAL B C 1
ATOM 1372 O O . VAL B 1 45 ? 14.765 28.685 39.764 1.00 18.50 39 VAL B O 1
ATOM 1376 N N . LEU B 1 46 ? 12.942 30.020 39.843 1.00 17.40 40 LEU B N 1
ATOM 1377 C CA . LEU B 1 46 ? 13.382 30.971 38.868 1.00 16.65 40 LEU B CA 1
ATOM 1378 C C . LEU B 1 46 ? 14.048 32.109 39.631 1.00 17.04 40 LEU B C 1
ATOM 1379 O O . LEU B 1 46 ? 13.380 32.871 40.406 1.00 15.06 40 LEU B O 1
ATOM 1384 N N . MET B 1 47 ? 15.343 32.290 39.419 1.00 16.89 41 MET B N 1
ATOM 1385 C CA . MET B 1 47 ? 16.107 33.284 40.154 1.00 18.69 41 MET B CA 1
ATOM 1386 C C . MET B 1 47 ? 16.183 34.632 39.517 1.00 18.38 41 MET B C 1
ATOM 1387 O O . MET B 1 47 ? 16.577 34.771 38.386 1.00 19.77 41 MET B O 1
ATOM 1392 N N . PHE B 1 48 ? 15.847 35.665 40.300 1.00 19.95 42 PHE B N 1
ATOM 1393 C CA . PHE B 1 48 ? 16.094 37.073 39.874 1.00 17.78 42 PHE B CA 1
ATOM 1394 C C . PHE B 1 48 ? 17.279 37.650 40.580 1.00 17.99 42 PHE B C 1
ATOM 1395 O O . PHE B 1 48 ? 17.374 37.479 41.784 1.00 18.95 42 PHE B O 1
ATOM 1403 N N . SER B 1 49 ? 18.184 38.312 39.844 1.00 17.49 43 SER B N 1
ATOM 1404 C CA . SER B 1 49 ? 19.347 38.956 40.464 1.00 18.88 43 SER B CA 1
ATOM 1405 C C . SER B 1 49 ? 18.920 40.126 41.313 1.00 19.74 43 SER B C 1
ATOM 1406 O O . SER B 1 49 ? 17.854 40.726 41.116 1.00 19.37 43 SER B O 1
ATOM 1409 N N . LYS B 1 50 ? 19.792 40.509 42.230 1.00 20.41 44 LYS B N 1
ATOM 1410 C CA . LYS B 1 50 ? 19.507 41.623 43.110 1.00 21.17 44 LYS B CA 1
ATOM 1411 C C . LYS B 1 50 ? 19.156 42.836 42.287 1.00 20.85 44 LYS B C 1
ATOM 1412 O O . LYS B 1 50 ? 18.176 43.510 42.560 1.00 18.56 44 LYS B O 1
ATOM 1418 N N . GLU B 1 51 ? 19.948 43.098 41.278 1.00 20.28 45 GLU B N 1
ATOM 1419 C CA . GLU B 1 51 ? 19.758 44.253 40.449 1.00 24.37 45 GLU B CA 1
ATOM 1420 C C . GLU B 1 51 ? 18.456 44.248 39.629 1.00 24.12 45 GLU B C 1
ATOM 1421 O O . GLU B 1 51 ? 17.790 45.306 39.464 1.00 22.30 45 GLU B O 1
ATOM 1427 N N . GLU B 1 52 ? 18.115 43.127 39.001 1.00 19.89 46 GLU B N 1
ATOM 1428 C CA . GLU B 1 52 ? 16.876 43.175 38.170 1.00 19.93 46 GLU B CA 1
ATOM 1429 C C . GLU B 1 52 ? 15.656 43.198 39.077 1.00 17.35 46 GLU B C 1
ATOM 1430 O O . GLU B 1 52 ? 14.647 43.743 38.721 1.00 17.13 46 GLU B O 1
ATOM 1436 N N . TYR B 1 53 ? 15.754 42.605 40.265 1.00 16.87 47 TYR B N 1
ATOM 1437 C CA . TYR B 1 53 ? 14.680 42.664 41.176 1.00 16.95 47 TYR B CA 1
ATOM 1438 C C . TYR B 1 53 ? 14.564 44.094 41.701 1.00 19.31 47 TYR B C 1
ATOM 1439 O O . TYR B 1 53 ? 13.454 44.625 41.734 1.00 20.02 47 TYR B O 1
ATOM 1448 N N . GLU B 1 54 ? 15.652 44.694 42.155 1.00 17.57 48 GLU B N 1
ATOM 1449 C CA . GLU B 1 54 ? 15.540 46.041 42.731 1.00 20.39 48 GLU B CA 1
ATOM 1450 C C . GLU B 1 54 ? 15.100 47.053 41.698 1.00 21.11 48 GLU B C 1
ATOM 1451 O O . GLU B 1 54 ? 14.321 47.942 42.020 1.00 17.41 48 GLU B O 1
ATOM 1457 N N . GLN B 1 55 ? 15.633 46.946 40.465 1.00 19.28 49 GLN B N 1
ATOM 1458 C CA . GLN B 1 55 ? 15.299 47.910 39.417 1.00 19.76 49 GLN B CA 1
ATOM 1459 C C . GLN B 1 55 ? 13.978 47.685 38.755 1.00 17.43 49 GLN B C 1
ATOM 1460 O O . GLN B 1 55 ? 13.347 48.645 38.311 1.00 16.37 49 GLN B O 1
ATOM 1466 N N . HIS B 1 56 ? 13.568 46.429 38.628 1.00 16.33 50 HIS B N 1
ATOM 1467 C CA . HIS B 1 56 ? 12.330 46.105 37.864 1.00 16.34 50 HIS B CA 1
ATOM 1468 C C . HIS B 1 56 ? 11.403 45.137 38.556 1.00 15.96 50 HIS B C 1
ATOM 1469 O O . HIS B 1 56 ? 10.197 45.407 38.639 1.00 17.89 50 HIS B O 1
ATOM 1476 N N . GLY B 1 57 ? 11.897 43.971 39.033 1.00 16.87 51 GLY B N 1
ATOM 1477 C CA . GLY B 1 57 ? 10.967 42.935 39.450 1.00 14.79 51 GLY B CA 1
ATOM 1478 C C . GLY B 1 57 ? 10.054 43.312 40.622 1.00 16.06 51 GLY B C 1
ATOM 1479 O O . GLY B 1 57 ? 8.848 42.992 40.635 1.00 15.91 51 GLY B O 1
ATOM 1480 N N . GLN B 1 58 ? 10.595 44.038 41.584 1.00 14.84 52 GLN B N 1
ATOM 1481 C CA . GLN B 1 58 ? 9.831 44.436 42.751 1.00 16.60 52 GLN B CA 1
ATOM 1482 C C . GLN B 1 58 ? 8.651 45.340 42.435 1.00 16.56 52 GLN B C 1
ATOM 1483 O O . GLN B 1 58 ? 7.708 45.497 43.266 1.00 18.65 52 GLN B O 1
ATOM 1489 N N . TYR B 1 59 ? 8.706 45.972 41.269 1.00 16.01 53 TYR B N 1
ATOM 1490 C CA . TYR B 1 59 ? 7.612 46.810 40.814 1.00 16.67 53 TYR B CA 1
ATOM 1491 C C . TYR B 1 59 ? 6.502 46.052 40.117 1.00 18.29 53 TYR B C 1
ATOM 1492 O O . TYR B 1 59 ? 5.538 46.686 39.676 1.00 18.51 53 TYR B O 1
ATOM 1501 N N . THR B 1 60 ? 6.581 44.722 40.100 1.00 17.56 54 THR B N 1
ATOM 1502 C CA . THR B 1 60 ? 5.614 43.917 39.441 1.00 16.60 54 THR B CA 1
ATOM 1503 C C . THR B 1 60 ? 4.963 42.987 40.487 1.00 15.63 54 THR B C 1
ATOM 1504 O O . THR B 1 60 ? 5.383 42.900 41.610 1.00 14.11 54 THR B O 1
ATOM 1508 N N . VAL B 1 61 ? 3.967 42.225 40.034 1.00 17.01 55 VAL B N 1
ATOM 1509 C CA . VAL B 1 61 ? 3.370 41.182 40.834 1.00 17.59 55 VAL B CA 1
ATOM 1510 C C . VAL B 1 61 ? 4.293 40.155 41.384 1.00 16.95 55 VAL B C 1
ATOM 1511 O O . VAL B 1 61 ? 3.920 39.431 42.341 1.00 15.86 55 VAL B O 1
ATOM 1515 N N . LEU B 1 62 ? 5.460 40.032 40.795 1.00 15.21 56 LEU B N 1
ATOM 1516 C CA . LEU B 1 62 ? 6.496 39.218 41.401 1.00 17.90 56 LEU B CA 1
ATOM 1517 C C . LEU B 1 62 ? 6.717 39.464 42.851 1.00 19.50 56 LEU B C 1
ATOM 1518 O O . LEU B 1 62 ? 7.056 38.528 43.611 1.00 19.48 56 LEU B O 1
ATOM 1523 N N . ASN B 1 63 ? 6.579 40.735 43.216 1.00 19.12 57 ASN B N 1
ATOM 1524 C CA . ASN B 1 63 ? 6.708 41.145 44.600 1.00 22.60 57 ASN B CA 1
ATOM 1525 C C . ASN B 1 63 ? 5.735 40.430 45.563 1.00 23.99 57 ASN B C 1
ATOM 1526 O O . ASN B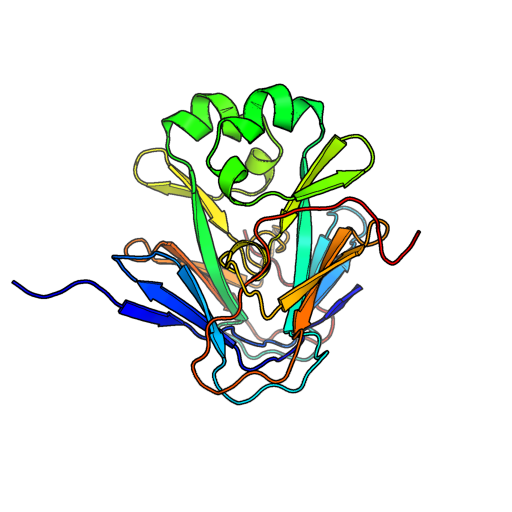 1 63 ? 5.995 40.316 46.757 1.00 27.00 57 ASN B O 1
ATOM 1531 N N . GLU B 1 64 ? 4.624 39.944 45.055 1.00 19.63 58 GLU B N 1
ATOM 1532 C CA . GLU B 1 64 ? 3.668 39.195 45.871 1.00 21.25 58 GLU B CA 1
ATOM 1533 C C . GLU B 1 64 ? 4.000 37.757 46.086 1.00 19.96 58 GLU B C 1
ATOM 1534 O O . GLU B 1 64 ? 3.318 37.109 46.862 1.00 19.93 58 GLU B O 1
ATOM 1540 N N . TYR B 1 65 ? 4.933 37.209 45.332 1.00 18.77 59 TYR B N 1
ATOM 1541 C CA . TYR B 1 65 ? 5.180 35.763 45.310 1.00 19.28 59 TYR B CA 1
ATOM 1542 C C . TYR B 1 65 ? 6.600 35.320 45.579 1.00 20.03 59 TYR B C 1
ATOM 1543 O O . TYR B 1 65 ? 6.800 34.204 46.030 1.00 22.19 59 TYR B O 1
ATOM 1552 N N . THR B 1 66 ? 7.591 36.161 45.351 1.00 21.57 60 THR B N 1
ATOM 1553 C CA . THR B 1 66 ? 8.946 35.693 45.424 1.00 23.52 60 THR B CA 1
ATOM 1554 C C . THR B 1 66 ? 9.420 35.481 46.884 1.00 25.73 60 THR B C 1
ATOM 1555 O O . THR B 1 66 ? 8.868 36.080 47.801 1.00 26.61 60 THR B O 1
ATOM 1559 N N . TYR B 1 67 ? 10.464 34.663 47.038 1.00 25.96 61 TYR B N 1
ATOM 1560 C CA . TYR B 1 67 ? 11.135 34.306 48.316 1.00 28.62 61 TYR B CA 1
ATOM 1561 C C . TYR B 1 67 ? 12.452 35.034 48.358 1.00 27.11 61 TYR B C 1
ATOM 1562 O O . TYR B 1 67 ? 13.223 34.959 47.422 1.00 21.96 61 TYR B O 1
ATOM 1571 N N . VAL B 1 68 ? 12.760 35.679 49.465 1.00 26.67 62 VAL B N 1
ATOM 1572 C CA . VAL B 1 68 ? 14.088 36.296 49.667 1.00 27.15 62 VAL B CA 1
ATOM 1573 C C . VAL B 1 68 ? 15.171 35.213 49.586 1.00 24.00 62 VAL B C 1
ATOM 1574 O O . VAL B 1 68 ? 15.007 34.152 50.121 1.00 28.11 62 VAL B O 1
ATOM 1578 N N . TRP B 1 69 ? 16.212 35.426 48.836 1.00 21.54 63 TRP B N 1
ATOM 1579 C CA . TRP B 1 69 ? 17.252 34.405 48.710 1.00 26.94 63 TRP B CA 1
ATOM 1580 C C . TRP B 1 69 ? 18.554 35.133 49.055 1.00 27.98 63 TRP B C 1
ATOM 1581 O O . TRP B 1 69 ? 18.562 36.359 49.285 1.00 27.03 63 TRP B O 1
ATOM 1592 N N . SER B 1 70 ? 19.662 34.426 49.017 1.00 30.58 64 SER B N 1
ATOM 1593 C CA . SER B 1 70 ? 20.935 35.013 49.421 1.00 31.36 64 SER B CA 1
ATOM 1594 C C . SER B 1 70 ? 21.385 36.163 48.501 1.00 32.23 64 SER B C 1
ATOM 1595 O O . SER B 1 70 ? 20.985 36.244 47.327 1.00 31.31 64 SER B O 1
ATOM 1598 N N . GLU B 1 71 ? 22.225 37.050 49.060 1.00 32.96 65 GLU B N 1
ATOM 1599 C CA . GLU B 1 71 ? 22.917 38.130 48.286 1.00 33.87 65 GLU B CA 1
ATOM 1600 C C . GLU B 1 71 ? 22.003 39.115 47.541 1.00 28.62 65 GLU B C 1
ATOM 1601 O O . GLU B 1 71 ? 22.339 39.662 46.506 1.00 28.39 65 GLU B O 1
ATOM 1607 N N . GLY B 1 72 ? 20.860 39.354 48.135 1.00 29.00 66 GLY B N 1
ATOM 1608 C CA . GLY B 1 72 ? 19.863 40.238 47.572 1.00 31.63 66 GLY B CA 1
ATOM 1609 C C . GLY B 1 72 ? 19.036 39.652 46.436 1.00 30.49 66 GLY B C 1
ATOM 1610 O O . GLY B 1 72 ? 18.263 40.386 45.865 1.00 28.11 66 GLY B O 1
ATOM 1611 N N . LYS B 1 73 ? 19.152 38.352 46.134 1.00 27.13 67 LYS B N 1
ATOM 1612 C CA . LYS B 1 73 ? 18.355 37.749 45.069 1.00 25.02 67 LYS B CA 1
ATOM 1613 C C . LYS B 1 73 ? 16.937 37.442 45.538 1.00 25.47 67 LYS B C 1
ATOM 1614 O O . LYS B 1 73 ? 16.631 37.466 46.771 1.00 23.85 67 LYS B O 1
ATOM 1620 N N . GLN B 1 74 ? 16.043 37.204 44.562 1.00 22.33 68 GLN B N 1
ATOM 1621 C CA . GLN B 1 74 ? 14.693 36.838 44.872 1.00 20.79 68 GLN B CA 1
ATOM 1622 C C . GLN B 1 74 ? 14.338 35.637 44.001 1.00 17.84 68 GLN B C 1
ATOM 1623 O O . GLN B 1 74 ? 14.589 35.661 42.807 1.00 17.53 68 GLN B O 1
ATOM 1629 N N . GLY B 1 75 ? 13.699 34.631 44.607 1.00 15.68 69 GLY B N 1
ATOM 1630 C CA . GLY B 1 75 ? 13.371 33.352 43.916 1.00 15.90 69 GLY B CA 1
ATOM 1631 C C . GLY B 1 75 ? 11.892 33.264 43.722 1.00 15.92 69 GLY B C 1
ATOM 1632 O O . GLY B 1 75 ? 11.156 33.577 44.642 1.00 16.31 69 GLY B O 1
ATOM 1633 N N . LEU B 1 76 ? 11.462 32.950 42.507 1.00 15.01 70 LEU B N 1
ATOM 1634 C CA . LEU B 1 76 ? 10.083 32.622 42.306 1.00 15.69 70 LEU B CA 1
ATOM 1635 C C . LEU B 1 76 ? 9.959 31.124 42.123 1.00 16.27 70 LEU B C 1
ATOM 1636 O O . LEU B 1 76 ? 10.605 30.547 41.228 1.00 15.98 70 LEU B O 1
ATOM 1641 N N . ALA B 1 77 ? 9.139 30.487 42.967 1.00 15.43 71 ALA B N 1
ATOM 1642 C CA . ALA B 1 77 ? 8.999 29.076 42.900 1.00 15.69 71 ALA B CA 1
ATOM 1643 C C . ALA B 1 77 ? 8.054 28.768 41.755 1.00 16.42 71 ALA B C 1
ATOM 1644 O O .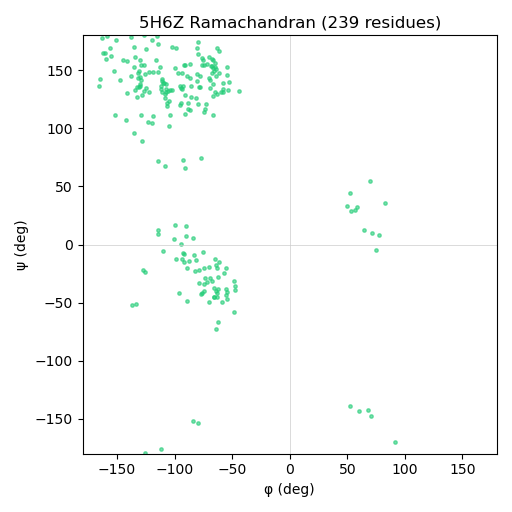 ALA B 1 77 ? 6.923 29.311 41.652 1.00 17.18 71 ALA B O 1
ATOM 1646 N N . LEU B 1 78 ? 8.562 27.999 40.812 1.00 17.47 72 LEU B N 1
ATOM 1647 C CA . LEU B 1 78 ? 7.717 27.438 39.773 1.00 16.64 72 LEU B CA 1
ATOM 1648 C C . LEU B 1 78 ? 7.010 26.203 40.393 1.00 18.41 72 LEU B C 1
ATOM 1649 O O . LEU B 1 78 ? 6.864 26.086 41.596 1.00 16.13 72 LEU B O 1
ATOM 1654 N N . GLY B 1 79 ? 6.610 25.217 39.614 1.00 21.03 73 GLY B N 1
ATOM 1655 C CA . GLY B 1 79 ? 5.854 24.115 40.243 1.00 22.41 73 GLY B CA 1
ATOM 1656 C C . GLY B 1 79 ? 4.565 24.698 40.890 1.00 23.66 73 GLY B C 1
ATOM 1657 O O . GLY B 1 79 ? 3.977 25.674 40.337 1.00 21.46 73 GLY B O 1
ATOM 1658 N N . LEU B 1 80 ? 4.170 24.152 42.050 1.00 21.64 74 LEU B N 1
ATOM 1659 C CA . LEU B 1 80 ? 3.049 24.663 42.896 1.00 24.99 74 LEU B CA 1
ATOM 1660 C C . LEU B 1 80 ? 3.430 25.665 43.986 1.00 22.72 74 LEU B C 1
ATOM 1661 O O . LEU B 1 80 ? 2.553 26.203 44.640 1.00 22.25 74 LEU B O 1
ATOM 1666 N N . GLY B 1 81 ? 4.746 25.863 44.198 1.00 23.85 75 GLY B N 1
ATOM 1667 C CA . GLY B 1 81 ? 5.320 26.682 45.254 1.00 22.62 75 GLY B CA 1
ATOM 1668 C C . GLY B 1 81 ? 4.717 28.067 45.420 1.00 24.03 75 GLY B C 1
ATOM 1669 O O . GLY B 1 81 ? 4.569 28.531 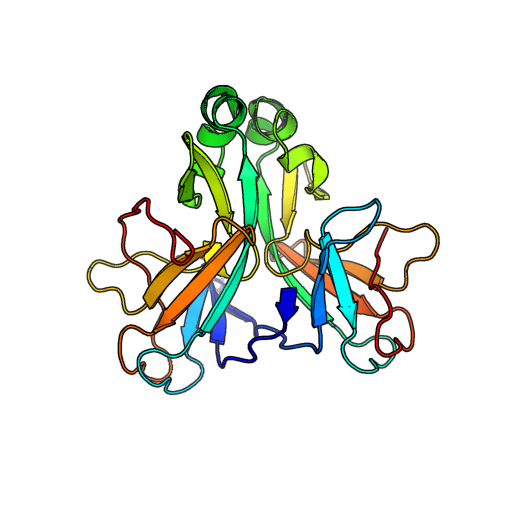46.530 1.00 28.80 75 GLY B O 1
ATOM 1670 N N . SER B 1 82 ? 4.387 28.745 44.341 1.00 20.22 76 SER B N 1
ATOM 1671 C CA . SER B 1 82 ? 3.832 30.071 44.427 1.00 20.03 76 SER B CA 1
ATOM 1672 C C . SER B 1 82 ? 2.328 30.017 44.693 1.00 22.27 76 SER B C 1
ATOM 1673 O O . SER B 1 82 ? 1.767 31.063 44.953 1.00 22.65 76 SER B O 1
ATOM 1676 N N . MET B 1 83 ? 1.682 28.837 44.628 1.00 21.17 77 MET B N 1
ATOM 1677 C CA . MET B 1 83 ? 0.245 28.736 44.850 1.00 24.20 77 MET B CA 1
ATOM 1678 C C . 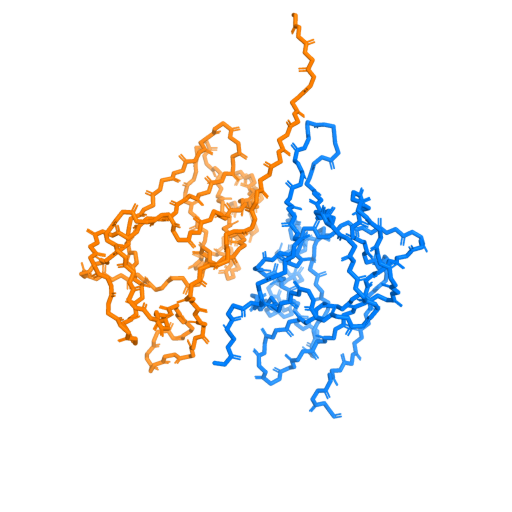MET B 1 83 ? -0.247 28.551 46.303 1.00 22.67 77 MET B C 1
ATOM 1679 O O . MET B 1 83 ? -1.435 28.687 46.533 1.00 23.76 77 MET B O 1
ATOM 1684 N N . PHE B 1 84 ? 0.637 28.210 47.243 1.00 24.43 78 PHE B N 1
ATOM 1685 C CA . PHE B 1 84 ? 0.297 28.052 48.636 1.00 25.85 78 PHE B CA 1
ATOM 1686 C C . PHE B 1 84 ? -0.092 29.404 49.249 1.00 26.19 78 PHE B C 1
ATOM 1687 O O . PHE B 1 84 ? 0.613 30.396 49.124 1.00 30.47 78 PHE B O 1
ATOM 1695 N N . ASN B 1 85 ? -1.251 29.435 49.883 1.00 26.53 79 ASN B N 1
ATOM 1696 C CA . ASN B 1 85 ? -1.550 30.556 50.731 1.00 30.20 79 ASN B CA 1
ATOM 1697 C C . ASN B 1 85 ? -0.725 30.517 52.003 1.00 32.59 79 ASN B C 1
ATOM 1698 O O . ASN B 1 85 ? -0.240 29.435 52.401 1.00 31.83 79 ASN B O 1
ATOM 1703 N N . HIS B 1 86 ? -0.533 31.701 52.574 1.00 36.14 80 HIS B N 1
ATOM 1704 C CA . HIS B 1 86 ? 0.214 31.883 53.810 1.00 49.69 80 HIS B CA 1
ATOM 1705 C C . HIS B 1 86 ? -0.834 31.801 54.906 1.00 57.11 80 HIS B C 1
ATOM 1706 O O . HIS B 1 86 ? -2.039 32.045 54.651 1.00 48.95 80 HIS B O 1
ATOM 1713 N N . ASP B 1 87 ? -0.410 31.422 56.107 1.00 58.84 81 ASP B N 1
ATOM 1714 C CA . ASP B 1 87 ? -1.372 31.196 57.196 1.00 63.76 81 ASP B CA 1
ATOM 1715 C C . ASP B 1 87 ? -0.759 31.428 58.548 1.00 63.95 81 ASP B C 1
ATOM 1716 O O . ASP B 1 87 ? 0.441 31.180 58.742 1.00 50.61 81 ASP B O 1
ATOM 1721 N N . ARG B 1 88 ? -1.621 31.878 59.467 1.00 71.08 82 ARG B N 1
ATOM 1722 C CA . ARG B 1 88 ? -1.422 31.745 60.916 1.00 74.83 82 ARG B CA 1
ATOM 1723 C C . ARG B 1 88 ? -1.033 30.308 61.318 1.00 66.28 82 ARG B C 1
ATOM 1724 O O . ARG B 1 88 ? 0.031 30.092 61.881 1.00 65.06 82 ARG B O 1
ATOM 1732 N N . HIS B 1 89 ? -1.888 29.347 60.984 1.00 62.29 83 HIS B N 1
ATOM 1733 C CA . HIS B 1 89 ? -1.741 27.974 61.429 1.00 62.42 83 HIS B CA 1
ATOM 1734 C C . HIS B 1 89 ? -1.319 27.048 60.310 1.00 55.08 83 HIS B C 1
ATOM 1735 O O . HIS B 1 89 ? -2.090 26.165 59.948 1.00 55.71 83 HIS B O 1
ATOM 1742 N N . PRO B 1 90 ? -0.079 27.198 59.793 1.00 48.05 84 PRO B N 1
ATOM 1743 C CA . PRO B 1 90 ? 0.319 26.438 58.607 1.00 42.28 84 PRO B CA 1
ATOM 1744 C C . PRO B 1 90 ? 0.433 24.954 58.868 1.00 38.72 84 PRO B C 1
ATOM 1745 O O . PRO B 1 90 ? 0.827 24.548 59.939 1.00 41.19 84 PRO B O 1
ATOM 1749 N N . ASN B 1 91 ? 0.138 24.164 57.872 1.00 34.04 85 ASN B N 1
ATOM 1750 C CA . ASN B 1 91 ? 0.269 22.748 57.960 1.00 32.31 85 ASN B CA 1
ATOM 1751 C C . ASN B 1 91 ? 1.336 22.271 57.001 1.00 32.78 85 ASN B C 1
ATOM 1752 O O . ASN B 1 91 ? 1.468 21.042 56.769 1.00 32.25 85 ASN B O 1
ATOM 1757 N N . VAL B 1 92 ? 2.117 23.212 56.456 1.00 31.92 86 VAL B N 1
ATOM 1758 C CA . VAL B 1 92 ? 3.174 22.869 55.462 1.00 32.62 86 VAL B CA 1
ATOM 1759 C C . VAL B 1 92 ? 4.428 23.631 55.856 1.00 32.46 86 VAL B C 1
ATOM 1760 O O . VAL B 1 92 ? 4.350 24.822 56.200 1.00 34.11 86 VAL B O 1
ATOM 1764 N N . TYR B 1 93 ? 5.564 22.939 55.884 1.00 29.73 87 TYR B N 1
ATOM 1765 C CA . TYR B 1 93 ? 6.816 23.648 55.944 1.00 35.56 87 TYR B CA 1
ATOM 1766 C C . TYR B 1 93 ? 7.625 23.395 54.702 1.00 31.67 87 TYR B C 1
ATOM 1767 O O . TYR B 1 93 ? 7.480 22.357 54.017 1.00 31.46 87 TYR B O 1
ATOM 1776 N N . TRP B 1 94 ? 8.545 24.330 54.476 1.00 30.24 88 TRP B N 1
ATOM 1777 C CA . TRP B 1 94 ? 9.426 24.307 53.329 1.00 28.16 88 TRP B CA 1
ATOM 1778 C C . TRP B 1 94 ? 10.874 24.467 53.686 1.00 27.97 88 TRP B C 1
ATOM 1779 O O . TRP B 1 94 ? 11.182 25.059 54.699 1.00 26.25 88 TRP B O 1
ATOM 1790 N N . LYS B 1 95 ? 11.743 23.945 52.818 1.00 25.78 89 LYS B N 1
ATOM 1791 C CA . LYS B 1 95 ? 13.136 24.278 52.844 1.00 29.64 89 LYS B CA 1
ATOM 1792 C C . LYS B 1 95 ? 13.774 24.520 51.481 1.00 23.50 89 LYS B C 1
ATOM 1793 O O . LYS B 1 95 ? 13.432 23.907 50.484 1.00 20.39 89 LYS B O 1
ATOM 1799 N N . LYS B 1 96 ? 14.699 25.453 51.479 1.00 21.10 90 LYS B N 1
ATOM 1800 C CA . LYS B 1 96 ? 15.410 25.828 50.314 1.00 23.35 90 LYS B CA 1
ATOM 1801 C C . LYS B 1 96 ? 16.592 24.959 50.136 1.00 20.99 90 LYS B C 1
ATOM 1802 O O . LYS B 1 96 ? 17.247 24.626 51.099 1.00 22.56 90 LYS B O 1
ATOM 1808 N N . ASP B 1 97 ? 16.892 24.645 48.891 1.00 22.60 91 ASP B N 1
ATOM 1809 C CA . ASP B 1 97 ? 18.111 24.008 48.506 1.00 21.52 91 ASP B CA 1
ATOM 1810 C C . ASP B 1 97 ? 18.910 25.131 47.876 1.00 20.87 91 ASP B C 1
ATOM 1811 O O . ASP B 1 97 ? 18.613 25.552 46.753 1.00 20.55 91 ASP B O 1
ATOM 1816 N N . ASN B 1 98 ? 19.885 25.675 48.636 1.00 21.29 92 ASN B N 1
ATOM 1817 C CA . ASN B 1 98 ? 20.714 26.775 48.149 1.00 20.93 92 ASN B CA 1
ATOM 1818 C C . ASN B 1 98 ? 21.744 26.362 47.140 1.00 20.54 92 ASN B C 1
ATOM 1819 O O . ASN B 1 98 ? 22.261 27.187 46.394 1.00 22.97 92 ASN B O 1
ATOM 1824 N N . ARG B 1 99 ? 22.084 25.088 47.098 1.00 19.58 93 ARG B N 1
ATOM 1825 C CA . ARG B 1 99 ? 23.044 24.617 46.103 1.00 17.56 93 ARG B CA 1
ATOM 1826 C C . ARG B 1 99 ? 22.339 24.501 44.752 1.00 18.63 93 ARG B C 1
ATOM 1827 O O . ARG B 1 99 ? 22.865 24.904 43.730 1.00 17.01 93 ARG B O 1
ATOM 1835 N N . ASN B 1 100 ? 21.124 23.986 44.724 1.00 21.52 94 ASN B N 1
ATOM 1836 C CA . ASN B 1 100 ? 20.470 23.683 43.399 1.00 20.76 94 ASN B CA 1
ATOM 1837 C C . ASN B 1 100 ? 19.267 24.567 42.961 1.00 24.37 94 ASN B C 1
ATOM 1838 O O . ASN B 1 100 ? 18.781 24.387 41.865 1.00 21.76 94 ASN B O 1
ATOM 1843 N N . ASN B 1 101 ? 18.794 25.488 43.824 1.00 24.06 95 ASN B N 1
ATOM 1844 C CA . ASN B 1 101 ? 17.690 26.455 43.461 1.00 25.74 95 ASN B CA 1
ATOM 1845 C C . ASN B 1 101 ? 16.380 25.689 43.324 1.00 21.85 95 ASN B C 1
ATOM 1846 O O . ASN B 1 101 ? 15.690 25.762 42.320 1.00 20.91 95 ASN B O 1
ATOM 1851 N N . TYR B 1 102 ? 16.066 24.966 44.391 1.00 20.47 96 TYR B N 1
ATOM 1852 C CA . TYR B 1 102 ? 14.800 24.377 44.584 1.00 22.19 96 TYR B CA 1
ATOM 1853 C C . TYR B 1 102 ? 14.253 24.691 45.956 1.00 22.22 96 TYR B C 1
ATOM 1854 O O . TYR B 1 102 ? 15.005 25.056 46.862 1.00 22.60 96 TYR B O 1
ATOM 1863 N N . ILE B 1 103 ? 12.934 24.575 46.089 1.00 21.33 97 ILE B N 1
ATOM 1864 C CA . ILE B 1 103 ? 12.258 24.623 47.369 1.00 21.78 97 ILE B CA 1
ATOM 1865 C C . ILE B 1 103 ? 11.405 23.351 47.443 1.00 23.19 97 ILE B C 1
ATOM 1866 O O . ILE B 1 103 ? 10.672 23.045 46.544 1.00 22.73 97 ILE B O 1
ATOM 1871 N N . SER B 1 104 ? 11.510 22.672 48.568 1.00 25.23 98 SER B N 1
ATOM 1872 C CA . SER B 1 104 ? 10.757 21.453 48.891 1.00 25.90 98 SER B CA 1
ATOM 1873 C C . SER B 1 104 ? 9.770 21.726 49.975 1.00 23.67 98 SER B C 1
ATOM 1874 O O . SER B 1 104 ? 10.076 22.442 50.907 1.00 24.07 98 SER B O 1
ATOM 1877 N N . TYR B 1 105 ? 8.611 21.127 49.874 1.00 21.63 99 TYR B N 1
ATOM 1878 C CA . TYR B 1 105 ? 7.527 21.459 50.752 1.00 24.82 99 TYR B CA 1
ATOM 1879 C C . TYR B 1 105 ? 7.113 20.100 51.388 1.00 28.97 99 TYR B C 1
ATOM 1880 O O . TYR B 1 105 ? 6.948 19.073 50.694 1.00 29.72 99 TYR B O 1
ATOM 1889 N N . TYR B 1 106 ? 6.917 20.125 52.691 1.00 30.58 100 TYR B N 1
ATOM 1890 C CA . TYR B 1 106 ? 6.588 18.893 53.468 1.00 30.96 100 TYR B CA 1
ATOM 1891 C C . TYR B 1 106 ? 5.369 19.139 54.343 1.00 30.48 100 TYR B C 1
ATOM 1892 O O . TYR B 1 106 ? 5.301 20.157 55.013 1.00 30.56 100 TYR B O 1
ATOM 1901 N N . THR B 1 107 ? 4.436 18.200 54.396 1.00 35.26 101 THR B N 1
ATOM 1902 C CA . THR B 1 107 ? 3.330 18.331 55.366 1.00 39.97 101 THR B CA 1
ATOM 1903 C C . THR B 1 107 ? 3.832 18.313 56.815 1.00 39.73 101 THR B C 1
ATOM 1904 O O . THR B 1 107 ? 4.611 17.441 57.188 1.00 43.55 101 THR B O 1
ATOM 1908 N N . LEU B 1 108 ? 3.403 19.288 57.599 1.00 43.00 102 LEU B N 1
ATOM 1909 C CA . LEU B 1 108 ? 3.653 19.313 59.035 1.00 47.98 102 LEU B CA 1
ATOM 1910 C C . LEU B 1 108 ? 2.876 18.264 59.828 1.00 53.48 102 LEU B C 1
ATOM 1911 O O . LEU B 1 108 ? 3.238 17.969 60.956 1.00 57.32 102 LEU B O 1
ATOM 1916 N N . ARG B 1 109 ? 1.808 17.721 59.266 1.00 54.86 103 ARG B N 1
ATOM 1917 C CA . ARG B 1 109 ? 0.982 16.794 59.995 1.00 53.11 103 ARG B CA 1
ATOM 1918 C C . ARG B 1 109 ? 0.122 16.028 59.003 1.00 61.80 103 ARG B C 1
ATOM 1919 O O . ARG B 1 109 ? 0.169 16.284 57.797 1.00 56.99 103 ARG B O 1
ATOM 1927 N N . GLU B 1 110 ? -0.676 15.099 59.511 1.00 59.13 104 GLU B N 1
ATOM 1928 C CA . GLU B 1 110 ? -1.692 14.417 58.708 1.00 60.07 104 GLU B CA 1
ATOM 1929 C C . GLU B 1 110 ? -2.545 15.502 58.059 1.00 54.76 104 GLU B C 1
ATOM 1930 O O . GLU B 1 110 ? -2.966 16.475 58.734 1.00 48.70 104 GLU B O 1
ATOM 1936 N N . ILE B 1 111 ? -2.788 15.359 56.759 1.00 45.80 105 ILE B N 1
ATOM 1937 C CA . ILE B 1 111 ? -3.688 16.277 56.107 1.00 43.28 105 ILE B CA 1
ATOM 1938 C C . ILE B 1 111 ? -4.950 15.533 55.752 1.00 41.26 105 ILE B C 1
ATOM 1939 O O . ILE B 1 111 ? -4.895 14.399 55.246 1.00 46.01 105 ILE B O 1
ATOM 1944 N N . LYS B 1 112 ? -6.076 16.218 55.955 1.00 42.49 106 LYS B N 1
ATOM 1945 C CA . LYS B 1 112 ? -7.395 15.657 55.681 1.00 44.73 106 LYS B CA 1
ATOM 1946 C C . LYS B 1 112 ? -7.905 15.988 54.301 1.00 43.04 106 LYS B C 1
ATOM 1947 O O . LYS B 1 112 ? -7.630 17.077 53.798 1.00 41.94 106 LYS B O 1
ATOM 1953 N N . THR B 1 113 ? -8.687 15.078 53.705 1.00 40.97 107 THR B N 1
ATOM 1954 C CA . THR B 1 113 ? -9.407 15.378 52.460 1.00 38.04 107 THR B CA 1
ATOM 1955 C C . THR B 1 113 ? -10.045 16.783 52.557 1.00 41.55 107 THR B C 1
ATOM 1956 O O . THR B 1 113 ? -10.614 17.127 53.592 1.00 41.73 107 THR B O 1
ATOM 1960 N N . ASN B 1 114 ? -9.864 17.619 51.525 1.00 36.11 108 ASN B N 1
ATOM 1961 C CA . ASN B 1 114 ? -10.370 19.030 51.480 1.00 35.04 108 ASN B CA 1
ATOM 1962 C C . ASN B 1 114 ? -9.685 20.126 52.282 1.00 31.48 108 ASN B C 1
ATOM 1963 O O . ASN B 1 114 ? -10.017 21.312 52.175 1.00 38.22 108 ASN B O 1
ATOM 1968 N N . GLU B 1 115 ? -8.703 19.789 53.073 1.00 31.29 109 GLU B N 1
ATOM 1969 C CA . GLU B 1 115 ? -8.009 20.797 53.832 1.00 33.21 109 GLU B CA 1
ATOM 1970 C C . GLU B 1 115 ? -7.146 21.701 52.847 1.00 34.41 109 GLU B C 1
ATOM 1971 O O . GLU B 1 115 ? -6.574 21.200 51.864 1.00 30.00 109 GLU B O 1
ATOM 1977 N N . GLU B 1 116 ? -7.060 22.987 53.129 1.00 33.18 110 GLU B N 1
ATOM 1978 C CA . GLU B 1 116 ? -6.138 23.831 52.398 1.00 35.93 110 GLU B CA 1
ATOM 1979 C C . GLU B 1 116 ? -4.716 23.629 52.937 1.00 32.18 110 GLU B C 1
ATOM 1980 O O . GLU B 1 116 ? -4.508 23.601 54.134 1.00 31.46 110 GLU B O 1
ATOM 1986 N N . LEU B 1 117 ? -3.738 23.504 52.043 1.00 32.62 111 LEU B N 1
ATOM 1987 C CA . LEU B 1 117 ? -2.337 23.440 52.439 1.00 32.06 111 LEU B CA 1
ATOM 1988 C C . LEU B 1 117 ? -1.788 24.841 52.522 1.00 31.99 111 LEU B C 1
ATOM 1989 O O . LEU B 1 117 ? -1.758 25.579 51.520 1.00 28.86 111 LEU B O 1
ATOM 1994 N N . CYS B 1 118 ? -1.284 25.225 53.686 1.00 30.25 112 CYS B N 1
ATOM 1995 C CA . CYS B 1 118 ? -0.797 26.571 53.827 1.00 29.83 112 CYS B CA 1
ATOM 1996 C C . CYS B 1 118 ? 0.561 26.559 54.431 1.00 31.68 112 CYS B C 1
ATOM 1997 O O . CYS B 1 118 ? 0.884 25.658 55.233 1.00 33.08 112 CYS B O 1
ATOM 2000 N N . ILE B 1 119 ? 1.363 27.558 54.056 1.00 31.28 113 ILE B N 1
ATOM 2001 C CA . ILE B 1 119 ? 2.740 27.729 54.570 1.00 33.49 113 ILE B CA 1
ATOM 2002 C C . ILE B 1 119 ? 2.747 28.989 55.434 1.00 34.74 113 ILE B C 1
ATOM 2003 O O . ILE B 1 119 ? 1.720 29.651 55.586 1.00 37.03 113 ILE B O 1
ATOM 2008 N N . SER B 1 120 ? 3.918 29.373 55.922 1.00 42.86 114 SER B N 1
ATOM 2009 C CA . SER B 1 120 ?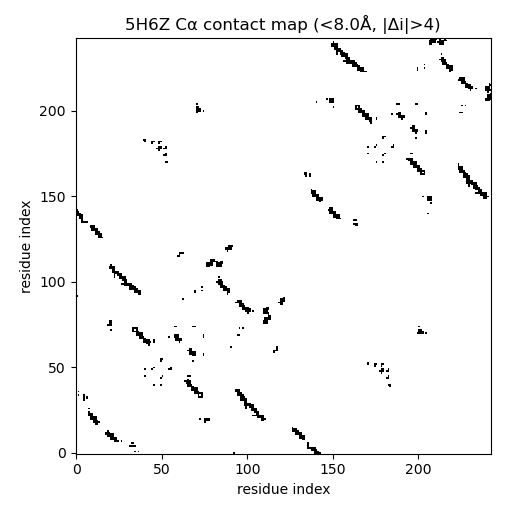 4.157 30.815 56.264 1.00 49.17 114 SER B CA 1
ATOM 2010 C C . SER B 1 120 ? 5.453 31.387 55.699 1.00 48.68 114 SER B C 1
ATOM 2011 O O . SER B 1 120 ? 6.417 30.651 55.485 1.00 48.06 114 SER B O 1
#

Organism: Schizosaccharomyces pombe (strain 972 / ATCC 24843) (NCBI:txid284812)

B-factor: mean 32.8, std 16.45, range [13.0, 116.14]

InterPro domains:
  IPR001214 SET domain [PF00856] (19-116)
  IPR001214 SET domain [PS50280] (8-116)
  IPR001214 SET domain [SM00317] (8-122)
  IPR009207 Histone-lysine N-methyltransferase, H3 lysine-37 specific [PIRSF022536] (1-140)
  IPR046341 SET domain superfamily [G3DSA:2.170.270.10] (6-127)
  IPR046341 SET domain superfamily [SSF82199] (6-122)

Radius of gyration: 17.63 Å; Cα contacts (8 Å, |Δi|>4): 576; chains: 2; bounding box: 52×43×46 Å

Secondary structure (DSSP, 8-state):
-EE----SEEEEEETTTEEEEEESS-B-TT-EEEEEEEEEE-HHHHHHTGGGSGGGGT-EE-GGG-EEEETBTGGGPEE-SS-SEEEEEETTTTEEEEEESS-B-TTPEEEE-S-----BTT-/-----EEEEE----SEEEEEETTTEEEEEESS-B-TT-EEEEEEEEEEPHHHHHHTGGGSGGGGT-EE-GGG-EEEETBTGGGPEE-SS-SEEEEEETTTTEEEEEESS-B-TTPEEEE-

GO terms:
  GO:0062122 histone H3K37 methyltransferase activity (F, IDA)
  GO:0005634 nucleus (C, IDA)
  GO:0005737 cytoplasm (C, IDA)
  GO:0006325 chromatin organization (P, EXP)
  GO:0000785 chromatin (C, IC)
  GO:0005829 cytosol (C, HDA)
  GO:0005515 protein binding (F, IPI)

Foldseek 3Di:
DDDDLPAQWDWDADPPPGIFIWGQFKDAFFRFRDKFAKDKAQQVCCVVPVCVDPVVQFWAAEPPRIIIHTDDCRSRHAADPDAQKDWFAAPVRRIIIITGRGIDGHGDTHHDHPDHDYDHPHD/DDDDDDDDDDFQPAQWDWDQDDPQGIFIWHQAKDFFFDFRGKFAWDKDDQVCCVPPVCPDCNVVFWDQDPPNMTTHTDTCRSRAAADPDAQKEWDADNVGRIIIITGRGIHHRGDTHHYD